Protein 2O08 (pdb70)

Solvent-accessible surface area: 17504 Å² total

CATH classification: 1.10.3210.10

Structure (mmCIF, N/CA/C/O backbone):
data_2O08
#
_entry.id   2O08
#
_cell.length_a   86.830
_cell.length_b   166.510
_cell.length_c   73.410
_cell.angle_alpha   90.000
_cell.angle_beta   90.000
_cell.angle_gamma   90.000
#
_symmetry.space_group_name_H-M   'C 2 2 21'
#
loop_
_entity.id
_entity.type
_entity.pdbx_description
1 polymer 'BH1327 protein'
2 non-polymer 'FE (III) ION'
3 non-polymer 'PHOSPHATE ION'
4 non-polymer 'UNKNOWN LIGAND'
5 non-polymer 'TETRAETHYLENE GLYCOL'
6 non-polymer 'NITRATE ION'
7 non-polymer "2'-DEOXYGUANOSINE-5'-DIPHOSPHATE"
8 water water
#
loop_
_atom_site.group_PDB
_atom_site.id
_atom_site.type_symbol
_atom_site.label_atom_id
_atom_site.label_alt_id
_atom_site.label_comp_id
_atom_site.label_asym_id
_atom_site.label_entity_id
_atom_site.label_seq_id
_atom_site.pdbx_PDB_ins_code
_atom_site.Cartn_x
_atom_site.Cartn_y
_atom_site.Cartn_z
_atom_site.occupancy
_atom_site.B_iso_or_equiv
_atom_site.auth_seq_id
_atom_site.auth_comp_id
_atom_site.auth_asym_id
_atom_site.auth_atom_id
_atom_site.pdbx_PDB_model_num
ATOM 1 N N . GLY A 1 1 ? 56.884 -0.472 7.371 1.00 35.81 0 GLY A N 1
ATOM 2 C CA . GLY A 1 1 ? 57.858 0.262 6.533 1.00 35.06 0 GLY A CA 1
ATOM 3 C C . GLY A 1 1 ? 59.270 -0.267 6.612 1.00 34.97 0 GLY A C 1
ATOM 4 O O . GLY A 1 1 ? 59.583 -1.135 7.414 1.00 37.00 0 GLY A O 1
ATOM 13 N N . ASN A 1 3 ? 63.046 -0.643 7.510 1.00 35.48 2 ASN A N 1
ATOM 14 C CA . ASN A 1 3 ? 63.677 -0.432 8.791 1.00 35.46 2 ASN A CA 1
ATOM 15 C C . ASN A 1 3 ? 64.848 0.548 8.687 1.00 34.08 2 ASN A C 1
ATOM 16 O O . ASN A 1 3 ? 65.284 0.872 7.602 1.00 34.81 2 ASN A O 1
ATOM 21 N N . ARG A 1 4 ? 65.342 0.994 9.839 1.00 33.21 3 ARG A N 1
ATOM 22 C CA . ARG A 1 4 ? 66.372 2.023 9.919 1.00 30.56 3 ARG A CA 1
ATOM 23 C C . ARG A 1 4 ? 67.598 1.647 9.110 1.00 33.07 3 ARG A C 1
ATOM 24 O O . ARG A 1 4 ? 68.070 2.422 8.295 1.00 33.70 3 ARG A O 1
ATOM 32 N N . GLY A 1 5 ? 68.126 0.451 9.374 1.00 32.81 4 GLY A N 1
ATOM 33 C CA . GLY A 1 5 ? 69.306 -0.049 8.664 1.00 32.12 4 GLY A CA 1
ATOM 34 C C . GLY A 1 5 ? 69.201 -0.005 7.152 1.00 32.78 4 GLY A C 1
ATOM 35 O O . GLY A 1 5 ? 70.124 0.444 6.495 1.00 30.63 4 GLY A O 1
ATOM 36 N N . LYS A 1 6 ? 68.085 -0.473 6.599 1.00 31.65 5 LYS A N 1
ATOM 37 C CA . LYS A 1 6 ? 67.919 -0.473 5.141 1.00 28.81 5 LYS A CA 1
ATOM 38 C C . LYS A 1 6 ? 67.773 0.953 4.657 1.00 31.75 5 LYS A C 1
ATOM 39 O O . LYS A 1 6 ? 68.414 1.351 3.670 1.00 29.84 5 LYS A O 1
ATOM 45 N N . ALA A 1 7 ? 66.958 1.742 5.366 1.00 31.43 6 ALA A N 1
ATOM 46 C CA . ALA A 1 7 ? 66.758 3.145 4.982 1.00 32.19 6 ALA A CA 1
ATOM 47 C C . ALA A 1 7 ? 68.086 3.903 4.941 1.00 30.65 6 ALA A C 1
ATOM 48 O O . ALA A 1 7 ? 68.414 4.587 3.941 1.00 29.83 6 ALA A O 1
ATOM 50 N N . LEU A 1 8 ? 68.886 3.743 5.989 1.00 30.06 7 LEU A N 1
ATOM 51 C CA . LEU A 1 8 ? 70.198 4.376 6.006 1.00 32.10 7 LEU A CA 1
ATOM 52 C C . LEU A 1 8 ? 71.115 3.852 4.936 1.00 32.97 7 LEU A C 1
ATOM 53 O O . LEU A 1 8 ? 71.897 4.623 4.364 1.00 37.77 7 LEU A O 1
ATOM 58 N N . GLN A 1 9 ? 71.034 2.558 4.632 1.00 30.82 8 GLN A N 1
ATOM 59 C CA . GLN A 1 9 ? 71.886 2.014 3.578 1.00 32.86 8 GLN A CA 1
ATOM 60 C C . GLN A 1 9 ? 71.589 2.695 2.241 1.00 33.69 8 GLN A C 1
ATOM 61 O O . GLN A 1 9 ? 72.477 2.894 1.437 1.00 30.94 8 GLN A O 1
ATOM 67 N N . LEU A 1 10 ? 70.346 3.086 2.011 1.00 31.42 9 LEU A N 1
ATOM 68 C CA . LEU A 1 10 ? 70.007 3.750 0.748 1.00 29.71 9 LEU A CA 1
ATOM 69 C C . LEU A 1 10 ? 70.441 5.219 0.638 1.00 32.37 9 LEU A C 1
ATOM 70 O O . LEU A 1 10 ? 70.723 5.668 -0.463 1.00 34.72 9 LEU A O 1
ATOM 75 N N . VAL A 1 11 ? 70.488 5.956 1.749 1.00 29.96 10 VAL A N 1
ATOM 76 C CA . VAL A 1 11 ? 70.931 7.371 1.735 1.00 29.14 10 VAL A CA 1
ATOM 77 C C . VAL A 1 11 ? 72.446 7.601 1.934 1.00 30.21 10 VAL A C 1
ATOM 78 O O . VAL A 1 11 ? 73.046 8.509 1.302 1.00 30.03 10 VAL A O 1
ATOM 82 N N . LYS A 1 12 ? 73.078 6.743 2.724 1.00 30.03 11 LYS A N 1
ATOM 83 C CA . LYS A 1 12 ? 74.522 6.889 3.048 1.00 33.71 11 LYS A CA 1
ATOM 84 C C . LYS A 1 12 ? 75.484 7.145 1.899 1.00 32.58 11 LYS A C 1
ATOM 85 O O . LYS A 1 12 ? 76.401 7.949 2.019 1.00 36.06 11 LYS A O 1
ATOM 91 N N . PRO A 1 13 ? 75.320 6.439 0.784 1.00 37.62 12 PRO A N 1
ATOM 92 C CA . PRO A 1 13 ? 76.289 6.690 -0.311 1.00 37.08 12 PRO A CA 1
ATOM 93 C C . PRO A 1 13 ? 76.394 8.145 -0.818 1.00 36.27 12 PRO A C 1
ATOM 94 O O . PRO A 1 13 ? 77.360 8.476 -1.508 1.00 34.21 12 PRO A O 1
ATOM 98 N N . HIS A 1 14 ? 75.406 8.991 -0.510 1.00 31.22 13 HIS A N 1
ATOM 99 C CA . HIS A 1 14 ? 75.399 10.370 -0.965 1.00 35.34 13 HIS A CA 1
ATOM 100 C C . HIS A 1 14 ? 75.380 11.337 0.180 1.00 31.73 13 HIS A C 1
ATOM 101 O O . HIS A 1 14 ? 74.913 12.468 0.029 1.00 33.29 13 HIS A O 1
ATOM 108 N N . LEU A 1 15 ? 75.926 10.898 1.324 1.00 33.54 14 LEU A N 1
ATOM 109 C CA . LEU A 1 15 ? 76.003 11.720 2.518 1.00 31.20 14 LEU A CA 1
ATOM 110 C C . LEU A 1 15 ? 77.463 11.896 2.910 1.00 31.80 14 LEU A C 1
ATOM 111 O O . LEU A 1 15 ? 78.143 10.916 3.159 1.00 31.25 14 LEU A O 1
ATOM 116 N N . THR A 1 16 ? 77.930 13.137 2.985 1.00 31.19 15 THR A N 1
ATOM 117 C CA . THR A 1 16 ? 79.221 13.423 3.642 1.00 30.66 15 THR A CA 1
ATOM 118 C C . THR A 1 16 ? 79.010 13.169 5.141 1.00 33.03 15 THR A C 1
ATOM 119 O O . THR A 1 16 ? 77.852 12.997 5.620 1.00 32.88 15 THR A O 1
ATOM 123 N N . GLU A 1 17 ? 80.091 13.216 5.910 1.00 34.87 16 GLU A N 1
ATOM 124 C CA . GLU A 1 17 ? 79.962 13.035 7.361 1.00 35.79 16 GLU A CA 1
ATOM 125 C C . GLU A 1 17 ? 79.023 14.058 7.999 1.00 33.81 16 GLU A C 1
ATOM 126 O O . GLU A 1 17 ? 78.178 13.697 8.831 1.00 29.87 16 GLU A O 1
ATOM 132 N N . HIS A 1 18 ? 79.107 15.320 7.592 1.00 32.26 17 HIS A N 1
ATOM 133 C CA . HIS A 1 18 ? 78.202 16.318 8.154 1.00 29.25 17 HIS A CA 1
ATOM 134 C C . HIS A 1 18 ? 76.779 16.009 7.771 1.00 30.85 17 HIS A C 1
ATOM 135 O O . HIS A 1 18 ? 75.883 16.127 8.604 1.00 27.83 17 HIS A O 1
ATOM 142 N N . ARG A 1 19 ? 76.541 15.631 6.525 1.00 30.39 18 ARG A N 1
ATOM 143 C CA . ARG A 1 19 ? 75.166 15.311 6.127 1.00 30.09 18 ARG A CA 1
ATOM 144 C C . ARG A 1 19 ? 74.665 14.027 6.812 1.00 30.08 18 ARG A C 1
ATOM 145 O O . ARG A 1 19 ? 73.484 13.918 7.143 1.00 29.69 18 ARG A O 1
ATOM 153 N N . TYR A 1 20 ? 75.568 13.089 7.070 1.00 30.42 19 TYR A N 1
ATOM 154 C CA . TYR A 1 20 ? 75.179 11.879 7.772 1.00 31.33 19 TYR A CA 1
ATOM 155 C C . TYR A 1 20 ? 74.742 12.250 9.182 1.00 30.94 19 TYR A C 1
ATOM 156 O O . TYR A 1 20 ? 73.668 11.822 9.663 1.00 31.11 19 TYR A O 1
ATOM 165 N N . GLN A 1 21 ? 75.557 13.065 9.855 1.00 28.87 20 GLN A N 1
ATOM 166 C CA . GLN A 1 21 ? 75.170 13.542 11.198 1.00 28.75 20 GLN A CA 1
ATOM 167 C C . GLN A 1 21 ? 73.864 14.309 11.205 1.00 29.38 20 GLN A C 1
ATOM 168 O O . GLN A 1 21 ? 73.081 14.194 12.158 1.00 32.25 20 GLN A O 1
ATOM 174 N N . HIS A 1 22 ? 73.621 15.117 10.183 1.00 28.00 21 HIS A N 1
ATOM 175 C CA . HIS A 1 22 ? 72.324 15.783 10.042 1.00 27.09 21 HIS A CA 1
ATOM 176 C C . HIS A 1 22 ? 71.168 14.766 10.013 1.00 29.18 21 HIS A C 1
ATOM 177 O O . HIS A 1 22 ? 70.148 14.950 10.689 1.00 28.64 21 HIS A O 1
ATOM 184 N N . THR A 1 23 ? 71.337 13.692 9.235 1.00 27.66 22 THR A N 1
ATOM 185 C CA . THR A 1 23 ? 70.288 12.686 9.037 1.00 29.22 22 THR A CA 1
ATOM 186 C C . THR A 1 23 ? 69.926 11.999 10.334 1.00 28.08 22 THR A C 1
ATOM 187 O O . THR A 1 23 ? 68.740 11.897 10.698 1.00 28.86 22 THR A O 1
ATOM 191 N N . ILE A 1 24 ? 70.954 11.564 11.029 1.00 29.10 23 ILE A N 1
ATOM 192 C CA . ILE A 1 24 ? 70.796 10.905 12.330 1.00 33.10 23 ILE A CA 1
ATOM 193 C C . ILE A 1 24 ? 70.159 11.862 13.326 1.00 33.13 23 ILE A C 1
ATOM 194 O O . ILE A 1 24 ? 69.240 11.454 14.096 1.00 33.21 23 ILE A O 1
ATOM 199 N N . GLY A 1 25 ? 70.611 13.126 13.306 1.00 3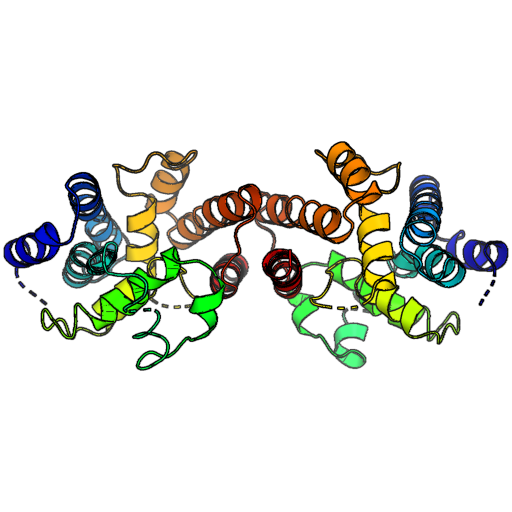0.70 24 GLY A N 1
ATOM 200 C CA . GLY A 1 25 ? 70.051 14.130 14.207 1.00 29.82 24 GLY A CA 1
ATOM 201 C C . GLY A 1 25 ? 68.580 14.338 13.949 1.00 30.57 24 GLY A C 1
ATOM 202 O O . GLY A 1 25 ? 67.749 14.344 14.897 1.00 31.19 24 GLY A O 1
ATOM 203 N N . VAL A 1 26 ? 68.230 14.497 12.680 1.00 27.54 25 VAL A N 1
ATOM 204 C CA . VAL A 1 26 ? 66.780 14.676 12.322 1.00 28.34 25 VAL A CA 1
ATOM 205 C C . VAL A 1 26 ? 65.947 13.440 12.729 1.00 28.97 25 VAL A C 1
ATOM 206 O O . VAL A 1 26 ? 64.834 13.551 13.313 1.00 28.32 25 VAL A O 1
ATOM 218 N N . GLU A 1 28 ? 66.643 11.099 15.034 1.00 30.48 27 GLU A N 1
ATOM 219 C CA . GLU A 1 28 ? 66.444 10.949 16.501 1.00 32.67 27 GLU A CA 1
ATOM 220 C C . GLU A 1 28 ? 65.508 11.987 17.121 1.00 32.19 27 GLU A C 1
ATOM 221 O O . GLU A 1 28 ? 64.693 11.666 18.002 1.00 29.18 27 GLU A O 1
ATOM 227 N N . THR A 1 29 ? 65.633 13.225 16.668 1.00 28.49 28 THR A N 1
ATOM 228 C CA . THR A 1 29 ? 64.757 14.308 17.096 1.00 29.47 28 THR A CA 1
ATOM 229 C C . THR A 1 29 ? 63.321 14.014 16.683 1.00 28.69 28 THR A C 1
ATOM 230 O O . THR A 1 29 ? 62.382 14.201 17.434 1.00 33.10 28 THR A O 1
ATOM 234 N N . ALA A 1 30 ? 63.144 13.520 15.476 1.00 28.50 29 ALA A N 1
ATOM 235 C CA . ALA A 1 30 ? 61.797 13.188 15.002 1.00 28.58 29 ALA A CA 1
ATOM 236 C C . ALA A 1 30 ? 61.182 12.087 15.860 1.00 29.15 29 ALA A C 1
ATOM 237 O O . ALA A 1 30 ? 60.008 12.163 16.215 1.00 30.61 29 ALA A O 1
ATOM 239 N N . ILE A 1 31 ? 61.968 11.063 16.196 1.00 30.42 30 ILE A N 1
ATOM 240 C CA . ILE A 1 31 ? 61.459 9.959 17.026 1.00 29.73 30 ILE A CA 1
ATOM 241 C C . ILE A 1 31 ? 61.014 10.491 18.384 1.00 30.89 30 ILE A C 1
ATOM 242 O O . ILE A 1 31 ? 59.939 10.156 18.871 1.00 34.48 30 ILE A O 1
ATOM 247 N N . ASP A 1 32 ? 61.837 11.338 18.973 1.00 34.39 31 ASP A N 1
ATOM 248 C CA . ASP A 1 32 ? 61.559 11.922 20.294 1.00 34.51 31 ASP A CA 1
ATOM 249 C C . ASP A 1 32 ? 60.311 12.802 20.293 1.00 35.15 31 ASP A C 1
ATOM 250 O O . ASP A 1 32 ? 59.499 12.734 21.227 1.00 36.80 31 ASP A O 1
ATOM 255 N N . LEU A 1 33 ? 60.160 13.621 19.250 1.00 30.42 32 LEU A N 1
ATOM 256 C CA . LEU A 1 33 ? 58.971 14.415 19.058 1.00 30.63 32 LEU A CA 1
ATOM 257 C C . LEU A 1 33 ? 57.760 13.533 18.800 1.00 33.66 32 LEU A C 1
ATOM 258 O O . LEU A 1 33 ? 56.668 13.850 19.277 1.00 36.00 32 LEU A O 1
ATOM 263 N N . ALA A 1 34 ? 57.922 12.438 18.054 1.00 32.20 33 ALA A N 1
ATOM 264 C CA . ALA A 1 34 ? 56.799 11.491 17.842 1.00 33.52 33 ALA A CA 1
ATOM 265 C C . ALA A 1 34 ? 56.354 10.892 19.168 1.00 33.23 33 ALA A C 1
ATOM 266 O O . ALA A 1 34 ? 55.166 10.798 19.417 1.00 37.20 33 ALA A O 1
ATOM 268 N N . LYS A 1 35 ? 57.330 10.474 19.983 1.00 33.78 34 LYS A N 1
ATOM 269 C CA A LYS A 1 35 ? 57.078 9.880 21.286 0.50 34.54 34 LYS A CA 1
ATOM 270 C CA B LYS A 1 35 ? 57.016 9.863 21.248 0.50 34.37 34 LYS A CA 1
ATOM 271 C C . LYS A 1 35 ? 56.328 10.920 22.102 1.00 36.19 34 LYS A C 1
ATOM 272 O O . LYS A 1 35 ? 55.293 10.643 22.696 1.00 39.36 34 LYS A O 1
ATOM 283 N N . LEU A 1 36 ? 56.873 12.123 22.110 1.00 37.24 35 LEU A N 1
ATOM 284 C CA . LEU A 1 36 ? 56.322 13.199 22.907 1.00 40.61 35 LEU A CA 1
ATOM 285 C C . LEU A 1 36 ? 54.896 13.574 22.540 1.00 41.34 35 LEU A C 1
ATOM 286 O O . LEU A 1 36 ? 54.062 13.742 23.440 1.00 43.84 35 LEU A O 1
ATOM 291 N N . TYR A 1 37 ? 54.607 13.651 21.242 1.00 41.36 36 TYR A N 1
ATOM 292 C CA . TYR A 1 37 ? 53.304 14.140 20.758 1.00 40.16 36 TYR A CA 1
ATOM 293 C C . TYR A 1 37 ? 52.335 13.077 20.249 1.00 41.82 36 TYR A C 1
ATOM 294 O O . TYR A 1 37 ? 51.300 13.411 19.677 1.00 44.39 36 TYR A O 1
ATOM 303 N N . GLY A 1 38 ? 52.656 11.811 20.470 1.00 41.71 37 GLY A N 1
ATOM 304 C CA . GLY A 1 38 ? 51.793 10.715 20.061 1.00 43.15 37 GLY A CA 1
ATOM 305 C C . GLY A 1 38 ? 51.662 10.463 18.571 1.00 43.30 37 GLY A C 1
ATOM 306 O O . GLY A 1 38 ? 50.615 10.019 18.110 1.00 45.03 37 GLY A O 1
ATOM 307 N N . ALA A 1 39 ? 52.721 10.731 17.816 1.00 41.15 38 ALA A N 1
ATOM 308 C CA . ALA A 1 39 ? 52.747 10.406 16.401 1.00 39.21 38 ALA A CA 1
ATOM 309 C C . ALA A 1 39 ? 53.386 9.031 16.249 1.00 37.78 38 ALA A C 1
ATOM 310 O O . ALA A 1 39 ? 53.974 8.480 17.204 1.00 37.66 38 ALA A O 1
ATOM 312 N N . ASP A 1 40 ? 53.278 8.498 15.040 1.00 37.30 39 ASP A N 1
ATOM 313 C CA . ASP A 1 40 ? 53.871 7.220 14.670 1.00 37.15 39 ASP A CA 1
ATOM 314 C C . ASP A 1 40 ? 55.391 7.369 14.563 1.00 36.70 39 ASP A C 1
ATOM 315 O O . ASP A 1 40 ? 55.903 8.031 13.671 1.00 35.42 39 ASP A O 1
ATOM 320 N N . GLN A 1 41 ? 56.109 6.744 15.485 1.00 35.31 40 GLN A N 1
ATOM 321 C CA . GLN A 1 41 ? 57.553 6.903 15.550 1.00 35.43 40 GLN A CA 1
ATOM 322 C C . GLN A 1 41 ? 58.298 6.214 14.418 1.00 36.62 40 GLN A C 1
ATOM 323 O O . GLN A 1 41 ? 59.410 6.619 14.121 1.00 32.26 40 GLN A O 1
ATOM 329 N N . GLN A 1 42 ? 57.701 5.168 13.820 1.00 35.79 41 GLN A N 1
ATOM 330 C CA . GLN A 1 42 ? 58.323 4.464 12.694 1.00 37.42 41 GLN A CA 1
ATOM 331 C C . GLN A 1 42 ? 58.196 5.315 11.448 1.00 34.52 41 GLN A C 1
ATOM 332 O O . GLN A 1 42 ? 59.122 5.411 10.684 1.00 31.98 41 GLN A O 1
ATOM 338 N N . LYS A 1 43 ? 57.028 5.905 11.227 1.00 31.82 42 LYS A N 1
ATOM 339 C CA . LYS A 1 43 ? 56.864 6.828 10.085 1.00 32.53 42 LYS A CA 1
ATOM 340 C C . LYS A 1 43 ? 57.727 8.069 10.287 1.00 30.47 42 LYS A C 1
ATOM 341 O O . LYS A 1 43 ? 58.324 8.548 9.325 1.00 34.91 42 LYS A O 1
ATOM 347 N N . ALA A 1 44 ? 57.794 8.591 11.522 1.00 31.80 43 ALA A N 1
ATOM 348 C CA . ALA A 1 44 ? 58.703 9.709 11.853 1.00 30.11 43 ALA A CA 1
ATOM 349 C C . ALA A 1 44 ? 60.146 9.346 11.463 1.00 27.78 43 ALA A C 1
ATOM 350 O O . ALA A 1 44 ? 60.844 10.084 10.751 1.00 30.09 43 ALA A O 1
ATOM 352 N N . GLU A 1 45 ? 60.593 8.180 11.908 1.00 31.56 44 GLU A N 1
ATOM 353 C CA . GLU A 1 45 ? 61.969 7.704 11.607 1.00 30.07 44 GLU A CA 1
ATOM 354 C C . GLU A 1 45 ? 62.275 7.622 10.124 1.00 30.00 44 GLU A C 1
ATOM 355 O O . GLU A 1 45 ? 63.334 8.083 9.648 1.00 30.04 44 GLU A O 1
ATOM 361 N N . LEU A 1 46 ? 61.347 7.000 9.400 1.00 28.72 45 LEU A N 1
ATOM 362 C CA . LEU A 1 46 ? 61.503 6.781 7.959 1.00 29.46 45 LEU A CA 1
ATOM 363 C C . LEU A 1 46 ? 61.496 8.098 7.167 1.00 29.50 45 LEU A C 1
ATOM 364 O O . LEU A 1 46 ? 62.371 8.329 6.312 1.00 27.88 45 LEU A O 1
ATOM 369 N N . ALA A 1 47 ? 60.524 8.957 7.461 1.00 28.11 46 ALA A N 1
ATOM 370 C CA . ALA A 1 47 ? 60.438 10.292 6.834 1.00 27.19 46 ALA A CA 1
ATOM 371 C C . ALA A 1 47 ? 61.679 11.121 7.103 1.00 28.69 46 ALA A C 1
ATOM 372 O O . ALA A 1 47 ? 62.208 11.772 6.208 1.00 29.07 46 ALA A O 1
ATOM 374 N N . ALA A 1 48 ? 62.166 11.055 8.337 1.00 29.92 47 ALA A N 1
ATOM 375 C CA . ALA A 1 48 ? 63.430 11.729 8.724 1.00 29.80 47 ALA A CA 1
ATOM 376 C C . ALA A 1 48 ? 64.643 11.238 7.958 1.00 29.56 47 ALA A C 1
ATOM 377 O O . ALA A 1 48 ? 65.394 12.048 7.415 1.00 29.27 47 ALA A O 1
ATOM 379 N N . ILE A 1 49 ? 64.807 9.929 7.841 1.00 27.51 48 ILE A N 1
ATOM 380 C CA . ILE A 1 49 ? 65.956 9.377 7.114 1.00 28.95 48 ILE A CA 1
ATOM 381 C C . ILE A 1 49 ? 65.942 9.852 5.663 1.00 29.98 48 ILE A C 1
ATOM 382 O O . ILE A 1 49 ? 66.987 10.187 5.093 1.00 29.62 48 ILE A O 1
ATOM 387 N N . PHE A 1 50 ? 64.758 9.885 5.057 1.00 30.57 49 PHE A N 1
ATOM 388 C CA . PHE A 1 50 ? 64.644 10.278 3.651 1.00 28.82 49 PHE A CA 1
ATOM 389 C C . PHE A 1 50 ? 64.305 11.714 3.354 1.00 29.76 49 PHE A C 1
ATOM 390 O O . PHE A 1 50 ? 64.215 12.041 2.163 1.00 27.72 49 PHE A O 1
ATOM 398 N N . HIS A 1 51 ? 64.120 12.571 4.368 1.00 27.96 50 HIS A N 1
ATOM 399 C CA . HIS A 1 51 ? 63.612 13.926 4.090 1.00 28.29 50 HIS A CA 1
ATOM 400 C C . HIS A 1 51 ? 64.446 14.726 3.050 1.00 27.35 50 HIS A C 1
ATOM 401 O O . HIS A 1 51 ? 63.887 15.469 2.233 1.00 27.56 50 HIS A O 1
ATOM 408 N N . ASP A 1 52 ? 65.753 14.531 3.074 1.00 25.63 51 ASP A N 1
ATOM 409 C CA . ASP A 1 52 ? 66.685 15.235 2.176 1.00 28.79 51 ASP A CA 1
ATOM 410 C C . ASP A 1 52 ? 67.248 14.379 1.068 1.00 27.00 51 ASP A C 1
ATOM 411 O O . ASP A 1 52 ? 68.287 14.721 0.480 1.00 26.97 51 ASP A O 1
ATOM 416 N N . TYR A 1 53 ? 66.520 13.318 0.732 1.00 25.13 52 TYR A N 1
ATOM 417 C CA . TYR A 1 53 ? 66.911 12.426 -0.348 1.00 27.80 52 TYR A CA 1
ATOM 418 C C . TYR A 1 53 ? 67.352 13.129 -1.644 1.00 29.15 52 TYR A C 1
ATOM 419 O O . TYR A 1 53 ? 68.303 12.683 -2.289 1.00 26.96 52 TYR A O 1
ATOM 428 N N . ALA A 1 54 ? 66.626 14.171 -2.050 1.00 29.55 53 ALA A N 1
ATOM 429 C CA . ALA A 1 54 ? 66.912 14.866 -3.317 1.00 28.16 53 ALA A CA 1
ATOM 430 C C . ALA A 1 54 ? 67.795 16.130 -3.170 1.00 29.46 53 ALA A C 1
ATOM 431 O O . ALA A 1 54 ? 68.003 16.855 -4.125 1.00 31.55 53 ALA A O 1
ATOM 433 N N . LYS A 1 55 ? 68.347 16.383 -1.984 1.00 28.73 54 LYS A N 1
ATOM 434 C CA . LYS A 1 55 ? 69.107 17.616 -1.739 1.00 28.43 54 LYS A CA 1
ATOM 435 C C . LYS A 1 55 ? 70.183 17.841 -2.809 1.00 28.42 54 LYS A C 1
ATOM 436 O O . LYS A 1 55 ? 70.345 18.937 -3.303 1.00 30.17 54 LYS A O 1
ATOM 442 N N . PHE A 1 56 ? 70.889 16.801 -3.174 1.00 30.47 55 PHE A N 1
ATOM 443 C CA . PHE A 1 56 ? 72.044 16.947 -4.062 1.00 30.27 55 PHE A CA 1
ATOM 444 C C . PHE A 1 56 ? 71.776 16.422 -5.421 1.00 33.45 55 PHE A C 1
ATOM 445 O O . PHE A 1 56 ? 72.705 16.110 -6.137 1.00 33.67 55 PHE A O 1
ATOM 453 N N . ARG A 1 57 ? 70.504 16.308 -5.775 1.00 34.16 56 ARG A N 1
ATOM 454 C CA . ARG A 1 57 ? 70.141 15.912 -7.124 1.00 33.21 56 ARG A CA 1
ATOM 455 C C . ARG A 1 57 ? 70.296 17.073 -8.065 1.00 33.50 56 ARG A C 1
ATOM 456 O O . ARG A 1 57 ? 70.348 18.193 -7.652 1.00 34.08 56 ARG A O 1
ATOM 464 N N . ASP A 1 58 ? 70.371 16.773 -9.349 1.00 35.60 57 ASP A N 1
ATOM 465 C CA . ASP A 1 58 ? 70.566 17.785 -10.374 1.00 39.60 57 ASP A CA 1
ATOM 466 C C . ASP A 1 58 ? 69.422 18.794 -10.345 1.00 38.74 57 ASP A C 1
ATOM 467 O O . ASP A 1 58 ? 68.254 18.428 -10.550 1.00 36.65 57 ASP A O 1
ATOM 472 N N . LYS A 1 59 ? 69.763 20.063 -10.131 1.00 38.51 58 LYS A N 1
ATOM 473 C CA . LYS A 1 59 ? 68.755 21.117 -10.052 1.00 39.11 58 LYS A CA 1
ATOM 474 C C . LYS A 1 59 ? 67.949 21.342 -11.346 1.00 38.60 58 LYS A C 1
ATOM 475 O O . LYS A 1 59 ? 66.766 21.635 -11.278 1.00 40.61 58 LYS A O 1
ATOM 481 N N . ASN A 1 60 ? 68.552 21.157 -12.508 1.00 39.79 59 ASN A N 1
ATOM 482 C CA . ASN A 1 60 ? 67.787 21.295 -13.768 1.00 40.41 59 ASN A CA 1
ATOM 483 C C . ASN A 1 60 ? 66.745 20.197 -13.963 1.00 39.86 59 ASN A C 1
ATOM 484 O O . ASN A 1 60 ? 65.614 20.458 -14.367 1.00 39.77 59 ASN A O 1
ATOM 489 N N . GLU A 1 61 ? 67.130 18.961 -13.681 1.00 42.28 60 GLU A N 1
ATOM 490 C CA . GLU A 1 61 ? 66.176 17.835 -13.677 1.00 42.67 60 GLU A CA 1
ATOM 491 C C . GLU A 1 61 ? 65.031 18.105 -12.709 1.00 37.92 60 GLU A C 1
ATOM 492 O O . GLU A 1 61 ? 63.882 17.803 -13.007 1.00 37.66 60 GLU A O 1
ATOM 506 N N . ARG A 1 63 ? 63.888 21.120 -11.606 1.00 34.54 62 ARG A N 1
ATOM 507 C CA . ARG A 1 63 ? 63.046 22.169 -12.191 1.00 36.05 62 ARG A CA 1
ATOM 508 C C . ARG A 1 63 ? 62.136 21.623 -13.267 1.00 36.70 62 ARG A C 1
ATOM 509 O O . ARG A 1 63 ? 60.971 22.011 -13.352 1.00 38.09 62 ARG A O 1
ATOM 517 N N . THR A 1 64 ? 62.675 20.715 -14.083 1.00 37.64 63 THR A N 1
ATOM 518 C CA . THR A 1 64 ? 61.905 20.056 -15.139 1.00 37.71 63 THR A CA 1
ATOM 519 C C . THR A 1 64 ? 60.822 19.166 -14.564 1.00 39.09 63 THR A C 1
ATOM 520 O O . THR A 1 64 ? 59.706 19.168 -15.071 1.00 41.05 63 THR A O 1
ATOM 524 N N . LEU A 1 65 ? 61.134 18.432 -13.493 1.00 34.23 64 LEU A N 1
ATOM 525 C CA . LEU A 1 65 ? 60.157 17.589 -12.813 1.00 35.21 64 LEU A CA 1
ATOM 526 C C . LEU A 1 65 ? 59.011 18.437 -12.264 1.00 37.59 64 LEU A C 1
ATOM 527 O O . LEU A 1 65 ? 57.836 18.063 -12.362 1.00 37.64 64 LEU A O 1
ATOM 532 N N . ILE A 1 66 ? 59.350 19.558 -11.644 1.00 39.40 65 ILE A N 1
ATOM 533 C CA . ILE A 1 66 ? 58.324 20.482 -11.138 1.00 42.63 65 ILE A CA 1
ATOM 534 C C . ILE A 1 66 ? 57.422 20.902 -12.306 1.00 45.53 65 ILE A C 1
ATOM 535 O O . ILE A 1 66 ? 56.207 20.744 -12.229 1.00 47.73 65 ILE A O 1
ATOM 540 N N . ARG A 1 67 ? 58.030 21.357 -13.397 1.00 49.51 66 ARG A N 1
ATOM 541 C CA . ARG A 1 67 ? 57.290 21.727 -14.615 1.00 52.80 66 ARG A CA 1
ATOM 542 C C . ARG A 1 67 ? 56.444 20.613 -15.240 1.00 54.34 66 ARG A C 1
ATOM 543 O O . ARG A 1 67 ? 55.242 20.793 -15.474 1.00 55.57 66 ARG A O 1
ATOM 551 N N . GLU A 1 68 ? 57.066 19.475 -15.514 1.00 55.39 67 GLU A N 1
ATOM 552 C CA . GLU A 1 68 ? 56.398 18.393 -16.239 1.00 57.19 67 GLU A CA 1
ATOM 553 C C . GLU A 1 68 ? 55.449 17.569 -15.387 1.00 57.04 67 GLU A C 1
ATOM 554 O O . GLU A 1 68 ? 54.303 17.375 -15.766 1.00 57.59 67 GLU A O 1
ATOM 560 N N . LYS A 1 69 ? 55.920 17.088 -14.240 1.00 56.86 68 LYS A N 1
ATOM 561 C CA . LYS A 1 69 ? 55.153 16.119 -13.453 1.00 56.02 68 LYS A CA 1
ATOM 562 C C . LYS A 1 69 ? 54.404 16.642 -12.241 1.00 54.99 68 LYS A C 1
ATOM 563 O O . LYS A 1 69 ? 53.444 16.006 -11.852 1.00 55.81 68 LYS A O 1
ATOM 566 N N . LEU A 1 70 ? 54.806 17.764 -11.640 1.00 56.44 69 LEU A N 1
ATOM 567 C CA . LEU A 1 70 ? 54.217 18.179 -10.341 1.00 57.43 69 LEU A CA 1
ATOM 568 C C . LEU A 1 70 ? 53.196 19.333 -10.425 1.00 59.40 69 LEU A C 1
ATOM 569 O O . LEU A 1 70 ? 53.090 20.023 -11.447 1.00 58.41 69 LEU A O 1
ATOM 574 N N . SER A 1 71 ? 52.445 19.500 -9.329 1.00 63.29 70 SER A N 1
ATOM 575 C CA . SER A 1 71 ? 51.359 20.507 -9.201 1.00 66.05 70 SER A CA 1
ATOM 576 C C . SER A 1 71 ? 51.835 21.980 -9.065 1.00 68.78 70 SER A C 1
ATOM 577 O O . SER A 1 71 ? 51.577 22.797 -9.959 1.00 69.77 70 SER A O 1
ATOM 579 N N . GLN A 1 72 ? 52.529 22.297 -7.962 1.00 70.37 71 GLN A N 1
ATOM 580 C CA . GLN A 1 72 ? 52.962 23.685 -7.644 1.00 69.62 71 GLN A CA 1
ATOM 581 C C . GLN A 1 72 ? 54.140 24.247 -8.503 1.00 70.13 71 GLN A C 1
ATOM 582 O O . GLN A 1 72 ? 55.311 24.043 -8.183 1.00 72.62 71 GLN A O 1
ATOM 584 N N . GLN A 1 73 ? 53.819 24.989 -9.561 1.00 68.08 72 GLN A N 1
ATOM 585 C CA . GLN A 1 73 ? 54.840 25.580 -10.456 1.00 67.06 72 GLN A CA 1
ATOM 586 C C . GLN A 1 73 ? 55.456 26.861 -9.885 1.00 62.88 72 GLN A C 1
ATOM 587 O O . GLN A 1 73 ? 56.588 27.231 -10.232 1.00 60.26 72 GLN A O 1
ATOM 593 N N . ASP A 1 74 ? 54.695 27.547 -9.031 1.00 60.25 73 ASP A N 1
ATOM 594 C CA . ASP A 1 74 ? 55.121 28.839 -8.486 1.00 58.15 73 ASP A CA 1
ATOM 595 C C . ASP A 1 74 ? 56.381 28.715 -7.628 1.00 53.44 73 ASP A C 1
ATOM 596 O O . ASP A 1 74 ? 57.106 29.680 -7.474 1.00 52.66 73 ASP A O 1
ATOM 601 N N . ILE A 1 75 ? 56.652 27.509 -7.126 1.00 49.34 74 ILE A N 1
ATOM 602 C CA . ILE A 1 75 ? 57.819 27.245 -6.297 1.00 47.03 74 ILE A CA 1
ATOM 603 C C . ILE A 1 75 ? 59.100 27.642 -7.017 1.00 42.50 74 ILE A C 1
ATOM 604 O O . ILE A 1 75 ? 60.047 28.052 -6.381 1.00 40.74 74 ILE A O 1
ATOM 609 N N . LEU A 1 76 ? 59.121 27.530 -8.346 1.00 39.48 75 LEU A N 1
ATOM 610 C CA . LEU A 1 76 ? 60.302 27.866 -9.154 1.00 41.50 75 LEU A CA 1
ATOM 611 C C . LEU A 1 76 ? 60.721 29.331 -9.133 1.00 43.36 75 LEU A C 1
ATOM 612 O O . LEU A 1 76 ? 61.792 29.664 -9.625 1.00 45.97 75 LEU A O 1
ATOM 617 N N . PHE A 1 77 ? 59.880 30.207 -8.598 1.00 45.04 76 PHE A N 1
ATOM 618 C CA . PHE A 1 77 ? 60.191 31.639 -8.467 1.00 46.92 76 PHE A CA 1
ATOM 619 C C . PHE A 1 77 ? 60.850 32.026 -7.144 1.00 45.35 76 PHE A C 1
ATOM 620 O O . PHE A 1 77 ? 61.373 33.130 -7.032 1.00 43.68 76 PHE A O 1
ATOM 628 N N . TYR A 1 78 ? 60.889 31.110 -6.175 1.00 43.09 77 TYR A N 1
ATOM 629 C CA . TYR A 1 78 ? 61.305 31.443 -4.809 1.00 43.31 77 TYR A CA 1
ATOM 630 C C . TYR A 1 78 ? 62.570 30.764 -4.249 1.00 44.25 77 TYR A C 1
ATOM 631 O O . TYR A 1 78 ? 62.717 30.646 -3.035 1.00 47.66 77 TYR A O 1
ATOM 640 N N . GLY A 1 79 ? 63.480 30.329 -5.104 1.00 42.25 78 GLY A N 1
ATOM 641 C CA . GLY A 1 79 ? 64.792 29.850 -4.637 1.00 43.13 78 GLY A CA 1
ATOM 642 C C . GLY A 1 79 ? 65.029 28.359 -4.769 1.00 39.11 78 GLY A C 1
ATOM 643 O O . GLY A 1 79 ? 64.154 27.559 -4.482 1.00 38.80 78 GLY A O 1
ATOM 644 N N . ASP A 1 80 ? 66.239 28.004 -5.182 1.00 37.27 79 ASP A N 1
ATOM 645 C CA . ASP A 1 80 ? 66.616 26.615 -5.421 1.00 38.56 79 ASP A CA 1
ATOM 646 C C . ASP A 1 80 ? 66.453 25.674 -4.228 1.00 36.89 79 ASP A C 1
ATOM 647 O O . ASP A 1 80 ? 66.311 24.456 -4.423 1.00 35.89 79 ASP A O 1
ATOM 652 N N . GLU A 1 81 ? 66.424 26.234 -3.017 1.00 34.03 80 GLU A N 1
ATOM 653 C CA . GLU A 1 81 ? 66.277 25.441 -1.796 1.00 33.72 80 GLU A CA 1
ATOM 654 C C . GLU A 1 81 ? 64.909 24.774 -1.678 1.00 32.80 80 GLU A C 1
ATOM 655 O O . GLU A 1 81 ? 64.775 23.799 -0.950 1.00 34.85 80 GLU A O 1
ATOM 657 N N . LEU A 1 82 ? 63.907 25.271 -2.412 1.00 32.22 81 LEU A N 1
ATOM 658 C CA . LEU A 1 82 ? 62.539 24.739 -2.332 1.00 30.30 81 LEU A CA 1
ATOM 659 C C . LEU A 1 82 ? 62.291 23.542 -3.244 1.00 31.20 81 LEU A C 1
ATOM 660 O O . LEU A 1 82 ? 61.209 22.950 -3.200 1.00 30.20 81 LEU A O 1
ATOM 665 N N . LEU A 1 83 ? 63.293 23.179 -4.048 1.00 32.18 82 LEU A N 1
ATOM 666 C CA . LEU A 1 83 ? 63.169 22.092 -5.001 1.00 31.41 82 LEU A CA 1
ATOM 667 C 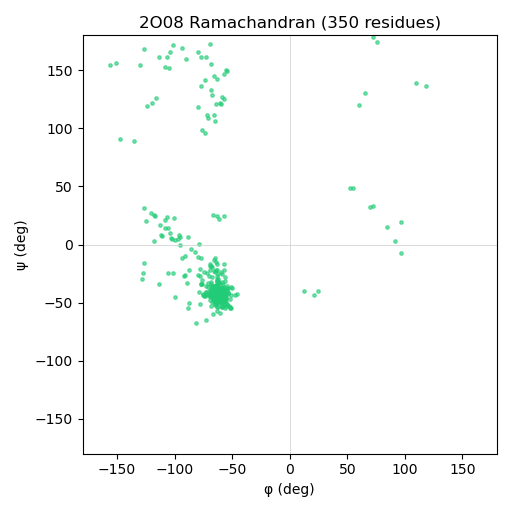C . LEU A 1 83 ? 63.202 20.706 -4.358 1.00 30.50 82 LEU A C 1
ATOM 668 O O . LEU A 1 83 ? 62.426 19.852 -4.714 1.00 29.26 82 LEU A O 1
ATOM 673 N N . HIS A 1 84 ? 64.118 20.493 -3.427 1.00 29.45 83 HIS A N 1
ATOM 674 C CA . HIS A 1 84 ? 64.423 19.142 -2.997 1.00 30.11 83 HIS A CA 1
ATOM 675 C C . HIS A 1 84 ? 63.342 18.454 -2.186 1.00 29.15 83 HIS A C 1
ATOM 676 O O . HIS A 1 84 ? 63.263 17.234 -2.227 1.00 29.32 83 HIS A O 1
ATOM 683 N N . ALA A 1 85 ? 62.510 19.211 -1.467 1.00 28.00 84 ALA A N 1
ATOM 684 C CA . ALA A 1 85 ? 61.423 18.590 -0.685 1.00 28.20 84 ALA A CA 1
ATOM 685 C C . ALA A 1 85 ? 60.349 17.923 -1.571 1.00 30.94 84 ALA A C 1
ATOM 686 O O . ALA A 1 85 ? 60.094 16.726 -1.418 1.00 29.71 84 ALA A O 1
ATOM 688 N N . PRO A 1 86 ? 59.682 18.696 -2.461 1.00 29.48 85 PRO A N 1
ATOM 689 C CA . PRO A 1 86 ? 58.680 18.087 -3.323 1.00 30.53 85 PRO A CA 1
ATOM 690 C C . PRO A 1 86 ? 59.252 17.062 -4.308 1.00 31.19 85 PRO A C 1
ATOM 691 O O . PRO A 1 86 ? 58.601 16.070 -4.589 1.00 32.18 85 PRO A O 1
ATOM 695 N N . CYS A 1 87 ? 60.453 17.303 -4.817 1.00 29.41 86 CYS A N 1
ATOM 696 C CA . CYS A 1 87 ? 61.083 16.384 -5.760 1.00 31.45 86 CYS A CA 1
ATOM 697 C C . CYS A 1 87 ? 61.540 15.135 -5.037 1.00 31.80 86 CYS A C 1
ATOM 698 O O . CYS A 1 87 ? 61.377 14.020 -5.547 1.00 31.81 86 CYS A O 1
ATOM 701 N N . GLY A 1 88 ? 62.096 15.323 -3.849 1.00 30.36 87 GLY A N 1
ATOM 702 C CA . GLY A 1 88 ? 62.446 14.209 -2.957 1.00 29.12 87 GLY A CA 1
ATOM 703 C C . GLY A 1 88 ? 61.240 13.336 -2.644 1.00 30.69 87 GLY A C 1
ATOM 704 O O . GLY A 1 88 ? 61.335 12.116 -2.683 1.00 33.17 87 GLY A O 1
ATOM 705 N N . ALA A 1 89 ? 60.092 13.941 -2.340 1.00 27.56 88 ALA A N 1
ATOM 706 C CA . ALA A 1 89 ? 58.886 13.139 -2.100 1.00 27.65 88 ALA A CA 1
ATOM 707 C C . ALA A 1 89 ? 58.570 12.321 -3.361 1.00 28.60 88 ALA A C 1
ATOM 708 O O . ALA A 1 89 ? 58.239 11.121 -3.278 1.00 29.11 88 ALA A O 1
ATOM 710 N N . TYR A 1 90 ? 58.722 12.942 -4.530 1.00 31.73 89 TYR A N 1
ATOM 711 C CA . TYR A 1 90 ? 58.468 12.266 -5.793 1.00 31.59 89 TYR A CA 1
ATOM 712 C C . TYR A 1 90 ? 59.465 11.106 -6.006 1.00 31.85 89 TYR A C 1
ATOM 713 O O . TYR A 1 90 ? 59.076 9.966 -6.292 1.00 31.67 89 TYR A O 1
ATOM 722 N N . TYR A 1 91 ? 60.745 11.398 -5.835 1.00 34.08 90 TYR A N 1
ATOM 723 C CA . TYR A 1 91 ? 61.778 10.392 -6.091 1.00 32.32 90 TYR A CA 1
ATOM 724 C C . TYR A 1 91 ? 61.738 9.215 -5.138 1.00 34.31 90 TYR A C 1
ATOM 725 O O . TYR A 1 91 ? 61.911 8.090 -5.564 1.00 35.50 90 TYR A O 1
ATOM 734 N N . VAL A 1 92 ? 61.523 9.478 -3.854 1.00 32.52 91 VAL A N 1
ATOM 735 C CA . VAL A 1 92 ? 61.374 8.424 -2.850 1.00 34.49 91 VAL A CA 1
ATOM 736 C C . VAL A 1 92 ? 60.229 7.448 -3.237 1.00 35.01 91 VAL A C 1
ATOM 737 O O . VAL A 1 92 ? 60.390 6.236 -3.126 1.00 33.36 91 VAL A O 1
ATOM 741 N N . ARG A 1 93 ? 59.095 7.963 -3.710 1.00 34.32 92 ARG A N 1
ATOM 742 C CA A ARG A 1 93 ? 57.994 7.080 -4.131 0.50 33.86 92 ARG A CA 1
ATOM 743 C CA B ARG A 1 93 ? 57.986 7.110 -4.143 0.50 34.23 92 ARG A CA 1
ATOM 744 C C . ARG A 1 93 ? 58.383 6.292 -5.372 1.00 33.64 92 ARG A C 1
ATOM 745 O O . ARG A 1 93 ? 58.229 5.089 -5.391 1.00 35.76 92 ARG A O 1
ATOM 760 N N . GLU A 1 94 ? 58.905 6.977 -6.379 1.00 33.91 93 GLU A N 1
ATOM 761 C CA . GLU A 1 94 ? 59.239 6.356 -7.655 1.00 35.52 93 GLU A CA 1
ATOM 762 C C . GLU A 1 94 ? 60.445 5.467 -7.641 1.00 33.18 93 GLU A C 1
ATOM 763 O O . GLU A 1 94 ? 60.448 4.457 -8.332 1.00 33.91 93 GLU A O 1
ATOM 769 N N . GLU A 1 95 ? 61.457 5.814 -6.862 1.00 31.28 94 GLU A N 1
ATOM 770 C CA . GLU A 1 95 ? 62.718 5.104 -6.890 1.00 30.39 94 GLU A CA 1
ATOM 771 C C . GLU A 1 95 ? 62.852 4.129 -5.773 1.00 32.57 94 GLU A C 1
ATOM 772 O O . GLU A 1 95 ? 63.330 3.013 -5.990 1.00 32.69 94 GLU A O 1
ATOM 778 N N . VAL A 1 96 ? 62.488 4.557 -4.571 1.00 30.44 95 VAL A N 1
ATOM 779 C CA . VAL A 1 96 ? 62.581 3.702 -3.391 1.00 32.26 95 VAL A CA 1
ATOM 780 C C . VAL A 1 96 ? 61.309 2.859 -3.196 1.00 32.03 95 VAL A C 1
ATOM 781 O O . VAL A 1 96 ? 61.375 1.807 -2.603 1.00 31.58 95 VAL A O 1
ATOM 785 N N . GLY A 1 97 ? 60.188 3.285 -3.767 1.00 31.32 96 GLY A N 1
ATOM 786 C CA . GLY A 1 97 ? 58.957 2.523 -3.667 1.00 33.08 96 GLY A CA 1
ATOM 787 C C . GLY A 1 97 ? 58.142 2.761 -2.411 1.00 32.56 96 GLY A C 1
ATOM 788 O O . GLY A 1 97 ? 57.216 2.011 -2.120 1.00 35.03 96 GLY A O 1
ATOM 789 N N . ILE A 1 98 ? 58.431 3.831 -1.688 1.00 35.67 97 ILE A N 1
ATOM 790 C CA . ILE A 1 98 ? 57.670 4.173 -0.491 1.00 32.37 97 ILE A CA 1
ATOM 791 C C . ILE A 1 98 ? 56.397 4.848 -0.936 1.00 32.75 97 ILE A C 1
ATOM 792 O O . ILE A 1 98 ? 56.445 5.872 -1.553 1.00 32.44 97 ILE A O 1
ATOM 797 N N . GLU A 1 99 ? 55.244 4.257 -0.627 1.00 33.97 98 GLU A N 1
ATOM 798 C CA . GLU A 1 99 ? 53.949 4.813 -1.007 1.00 38.57 98 GLU A CA 1
ATOM 799 C C . GLU A 1 99 ? 53.134 5.315 0.196 1.00 38.99 98 GLU A C 1
ATOM 800 O O . GLU A 1 99 ? 51.962 5.645 0.040 1.00 42.81 98 GLU A O 1
ATOM 806 N N . ASP A 1 100 ? 53.726 5.358 1.391 1.00 37.58 99 ASP A N 1
ATOM 807 C CA . ASP A 1 100 ? 53.026 5.835 2.569 1.00 35.68 99 ASP A CA 1
ATOM 808 C C . ASP A 1 100 ? 52.853 7.338 2.402 1.00 36.75 99 ASP A C 1
ATOM 809 O O . ASP A 1 100 ? 53.817 8.076 2.499 1.00 36.07 99 ASP A O 1
ATOM 814 N N . GLU A 1 101 ? 51.619 7.780 2.162 1.00 38.03 100 GLU A N 1
ATOM 815 C CA . GLU A 1 101 ? 51.320 9.202 1.923 1.00 39.52 100 GLU A CA 1
ATOM 816 C C . GLU A 1 101 ? 51.659 10.126 3.084 1.00 35.84 100 GLU A C 1
ATOM 817 O O . GLU A 1 101 ? 52.058 11.262 2.884 1.00 33.58 100 GLU A O 1
ATOM 823 N N . ASP A 1 102 ? 51.533 9.623 4.293 1.00 38.25 101 ASP A N 1
ATOM 824 C CA . ASP A 1 102 ? 51.902 10.402 5.466 1.00 39.73 101 ASP A CA 1
ATOM 825 C C . ASP A 1 102 ? 53.409 10.698 5.448 1.00 38.27 101 ASP A C 1
ATOM 826 O O . ASP A 1 102 ? 53.817 11.841 5.666 1.00 38.66 101 ASP A O 1
ATOM 831 N N . VAL A 1 103 ? 54.224 9.668 5.186 1.00 36.02 102 VAL A N 1
ATOM 832 C CA . VAL A 1 103 ? 55.682 9.828 5.120 1.00 33.94 102 VAL A CA 1
ATOM 833 C C . VAL A 1 103 ? 56.024 10.786 3.975 1.00 32.14 102 VAL A C 1
ATOM 834 O O . VAL A 1 103 ? 56.814 11.690 4.145 1.00 30.94 102 VAL A O 1
ATOM 838 N N . LEU A 1 104 ? 55.433 10.567 2.811 1.00 29.41 103 LEU A N 1
ATOM 839 C CA . LEU A 1 104 ? 55.762 11.357 1.633 1.00 30.24 103 LEU A CA 1
ATOM 840 C C . LEU A 1 104 ? 55.390 12.834 1.812 1.00 31.75 103 LEU A C 1
ATOM 841 O O . LEU A 1 104 ? 56.144 13.700 1.409 1.00 31.09 103 LEU A O 1
ATOM 846 N N . GLN A 1 105 ? 54.218 13.122 2.407 1.00 33.92 104 GLN A N 1
ATOM 847 C CA . GLN A 1 105 ? 53.808 14.529 2.701 1.00 33.17 104 GLN A CA 1
ATOM 848 C C . GLN A 1 105 ? 54.778 15.181 3.658 1.00 29.64 104 GLN A C 1
ATOM 849 O O . GLN A 1 105 ? 55.131 16.342 3.504 1.00 30.09 104 GLN A O 1
ATOM 855 N N . ALA A 1 106 ? 55.200 14.439 4.665 1.00 30.60 105 ALA A N 1
ATOM 856 C CA . ALA A 1 106 ? 56.179 14.981 5.635 1.00 27.44 105 ALA A CA 1
ATOM 857 C C . ALA A 1 106 ? 57.458 15.374 4.919 1.00 31.80 105 ALA A C 1
ATOM 858 O O . ALA A 1 106 ? 58.104 16.337 5.287 1.00 33.46 105 ALA A O 1
ATOM 860 N N . ILE A 1 107 ? 57.866 14.583 3.923 1.00 31.45 106 ILE A N 1
ATOM 861 C CA . ILE A 1 107 ? 59.050 14.909 3.165 1.00 29.91 106 ILE A CA 1
ATOM 862 C C . ILE A 1 107 ? 58.774 16.160 2.315 1.00 32.12 106 ILE A C 1
ATOM 863 O O . ILE A 1 107 ? 59.566 17.085 2.299 1.00 31.05 106 ILE A O 1
ATOM 868 N N . ARG A 1 108 ? 57.632 16.155 1.627 1.00 31.89 107 ARG A N 1
ATOM 869 C CA . ARG A 1 108 ? 57.227 17.201 0.693 1.00 31.56 107 ARG A CA 1
ATOM 870 C C . ARG A 1 108 ? 57.205 18.595 1.291 1.00 31.62 107 ARG A C 1
ATOM 871 O O . ARG A 1 108 ? 57.627 19.545 0.634 1.00 32.93 107 ARG A O 1
ATOM 879 N N . PHE A 1 109 ? 56.732 18.706 2.539 1.00 32.97 108 PHE A N 1
ATOM 880 C CA . PHE A 1 109 ? 56.525 20.027 3.148 1.00 29.47 108 PHE A CA 1
ATOM 881 C C . PHE A 1 109 ? 57.534 20.443 4.187 1.00 31.58 108 PHE A C 1
ATOM 882 O O . PHE A 1 109 ? 57.314 21.418 4.930 1.00 29.83 108 PHE A O 1
ATOM 890 N N . HIS A 1 110 ? 58.662 19.737 4.249 1.00 30.25 109 HIS A N 1
ATOM 891 C CA . HIS A 1 110 ? 59.581 19.952 5.372 1.00 29.55 109 HIS A CA 1
ATOM 892 C C . HIS A 1 110 ? 60.358 21.233 5.268 1.00 30.86 109 HIS A C 1
ATOM 893 O O . HIS A 1 110 ? 60.927 21.669 6.284 1.00 31.66 109 HIS A O 1
ATOM 900 N N . THR A 1 111 ? 60.513 21.742 4.044 1.00 33.29 110 THR A N 1
ATOM 901 C CA . THR A 1 111 ? 61.256 22.993 3.823 1.00 32.91 110 THR A CA 1
ATOM 902 C C . THR A 1 111 ? 60.349 24.240 3.953 1.00 32.67 110 THR A C 1
ATOM 903 O O . THR A 1 111 ? 60.717 25.183 4.618 1.00 30.02 110 THR A O 1
ATOM 907 N N . THR A 1 112 ? 59.209 24.250 3.259 1.00 29.62 111 THR A N 1
ATOM 908 C CA . THR A 1 112 ? 58.366 25.429 3.223 1.00 29.85 111 THR A CA 1
ATOM 909 C C . THR A 1 112 ? 57.279 25.449 4.303 1.00 30.16 111 THR A C 1
ATOM 910 O O . THR A 1 112 ? 56.855 26.526 4.727 1.00 30.53 111 THR A O 1
ATOM 914 N N . GLY A 1 113 ? 56.859 24.272 4.755 1.00 30.91 112 GLY A N 1
ATOM 915 C CA . GLY A 1 113 ? 55.683 24.148 5.611 1.00 30.78 112 GLY A CA 1
ATOM 916 C C . GLY A 1 113 ? 54.465 24.316 4.715 1.00 30.36 112 GLY A C 1
ATOM 917 O O . GLY A 1 113 ? 54.592 24.545 3.504 1.00 34.23 112 GLY A O 1
ATOM 918 N N . ARG A 1 114 ? 53.294 24.120 5.301 1.00 33.24 113 ARG A N 1
ATOM 919 C CA . ARG A 1 114 ? 52.038 24.514 4.712 1.00 34.73 113 ARG A CA 1
ATOM 920 C C . ARG A 1 114 ? 51.062 24.818 5.862 1.00 36.35 113 ARG A C 1
ATOM 921 O O . ARG A 1 114 ? 51.258 24.330 6.975 1.00 34.73 113 ARG A O 1
ATOM 929 N N . PRO A 1 115 ? 50.036 25.638 5.605 1.00 37.61 114 PRO A N 1
ATOM 930 C CA . PRO A 1 115 ? 48.989 25.727 6.621 1.00 38.79 114 PRO A CA 1
ATOM 931 C C . PRO A 1 115 ? 48.296 24.361 6.795 1.00 39.66 114 PRO A C 1
ATOM 932 O O . PRO A 1 115 ? 48.110 23.609 5.824 1.00 38.96 114 PRO A O 1
ATOM 936 N N . ASN A 1 116 ? 47.967 24.056 8.036 1.00 38.78 115 ASN A N 1
ATOM 937 C CA . ASN A 1 116 ? 47.241 22.855 8.397 1.00 40.31 115 ASN A CA 1
ATOM 938 C C . ASN A 1 116 ? 48.063 21.588 8.096 1.00 41.11 115 ASN A C 1
ATOM 939 O O . ASN A 1 116 ? 47.589 20.638 7.461 1.00 43.12 115 ASN A O 1
ATOM 952 N N . SER A 1 118 ? 49.659 18.070 8.980 1.00 35.52 117 SER A N 1
ATOM 953 C CA . SER A 1 118 ? 49.485 16.900 9.854 1.00 34.05 117 SER A CA 1
ATOM 954 C C . SER A 1 118 ? 50.548 16.936 10.951 1.00 35.03 117 SER A C 1
ATOM 955 O O . SER A 1 118 ? 51.578 17.614 10.814 1.00 34.46 117 SER A O 1
ATOM 958 N N . LEU A 1 119 ? 50.328 16.193 12.033 1.00 33.71 118 LEU A N 1
ATOM 959 C CA . LEU A 1 119 ? 51.335 16.107 13.110 1.00 33.51 118 LEU A CA 1
ATOM 960 C C . LEU A 1 119 ? 52.705 15.603 12.619 1.00 32.44 118 LEU A C 1
ATOM 961 O O . LEU A 1 119 ? 53.755 16.112 13.016 1.00 35.24 118 LEU A O 1
ATOM 966 N N . LEU A 1 120 ? 52.700 14.611 11.738 1.00 34.58 119 LEU A N 1
ATOM 967 C CA . LEU A 1 120 ? 53.938 14.057 11.211 1.00 33.95 119 LEU A CA 1
ATOM 968 C C . LEU A 1 120 ? 54.671 15.110 10.334 1.00 31.96 119 LEU A C 1
ATOM 969 O O . LEU A 1 120 ? 55.877 15.212 10.397 1.00 28.94 119 LEU A O 1
ATOM 974 N N . GLU A 1 121 ? 53.949 15.848 9.488 1.00 33.48 120 GLU A N 1
ATOM 975 C CA . GLU A 1 121 ? 54.579 16.969 8.750 1.00 32.68 120 GLU A CA 1
ATOM 976 C C . GLU A 1 121 ? 55.253 17.995 9.713 1.00 32.19 120 GLU A C 1
ATOM 977 O O . GLU A 1 121 ? 56.391 18.411 9.501 1.00 29.77 120 GLU A O 1
ATOM 983 N N . LYS A 1 122 ? 54.548 18.354 10.795 1.00 33.54 121 LYS A N 1
ATOM 984 C CA . LYS A 1 122 ? 55.082 19.281 11.792 1.00 33.41 121 LYS A CA 1
ATOM 985 C C . LYS A 1 122 ? 56.354 18.744 12.450 1.00 34.25 121 LYS A C 1
ATOM 986 O O . LYS A 1 122 ? 57.352 19.492 12.680 1.00 35.55 121 LYS A O 1
ATOM 992 N N . ILE A 1 123 ? 56.321 17.468 12.804 1.00 31.72 122 ILE A N 1
ATOM 993 C CA . ILE A 1 123 ? 57.471 16.828 13.468 1.00 32.96 122 ILE A CA 1
ATOM 994 C C . ILE A 1 123 ? 58.720 16.847 12.566 1.00 31.08 122 ILE A C 1
ATOM 995 O O . ILE A 1 123 ? 59.805 17.201 13.018 1.00 31.07 122 ILE A O 1
ATOM 1000 N N . ILE A 1 124 ? 58.551 16.523 11.284 1.00 31.24 123 ILE A N 1
ATOM 1001 C CA . ILE A 1 124 ? 59.690 16.516 10.345 1.00 31.09 123 ILE A CA 1
ATOM 1002 C C . ILE A 1 124 ? 60.184 17.935 10.052 1.00 27.88 123 ILE A C 1
ATOM 1003 O O . ILE A 1 124 ? 61.394 18.194 10.063 1.00 29.36 123 ILE A O 1
ATOM 1008 N N . PHE A 1 125 ? 59.255 18.855 9.812 1.00 31.59 124 PHE A N 1
ATOM 1009 C CA . PHE A 1 125 ? 59.598 20.253 9.635 1.00 31.92 124 PHE A CA 1
ATOM 1010 C C . PHE A 1 125 ? 60.450 20.745 10.796 1.00 31.14 124 PHE A C 1
ATOM 1011 O O . PHE A 1 125 ? 61.528 21.329 10.641 1.00 31.11 124 PHE A O 1
ATOM 1019 N N . LEU A 1 126 ? 59.930 20.548 11.995 1.00 30.73 125 LEU A N 1
ATOM 1020 C CA . LEU A 1 126 ? 60.621 21.040 13.182 1.00 30.78 125 LEU A CA 1
ATOM 1021 C C . LEU A 1 126 ? 61.911 20.300 13.494 1.00 30.06 125 LEU A C 1
ATOM 1022 O O . LEU A 1 126 ? 62.879 20.915 13.901 1.00 30.07 125 LEU A O 1
ATOM 1027 N N . ALA A 1 127 ? 61.900 18.979 13.325 1.00 33.12 126 ALA A N 1
ATOM 1028 C CA . ALA A 1 127 ? 63.079 18.118 13.597 1.00 30.44 126 ALA A CA 1
ATOM 1029 C C . ALA A 1 127 ? 64.274 18.565 12.756 1.00 31.89 126 ALA A C 1
ATOM 1030 O O . ALA A 1 127 ? 65.381 18.630 13.221 1.00 31.13 126 ALA A O 1
ATOM 1032 N N . ASP A 1 128 ? 64.003 18.979 11.532 1.00 32.96 127 ASP A N 1
ATOM 1033 C CA . ASP A 1 128 ? 65.021 19.484 10.614 1.00 32.95 127 ASP A CA 1
ATOM 1034 C C . ASP A 1 128 ? 65.655 20.741 11.129 1.00 33.56 127 ASP A C 1
ATOM 1035 O O . ASP A 1 128 ? 66.836 20.949 11.012 1.00 34.47 127 ASP A O 1
ATOM 1040 N N . TYR A 1 129 ? 64.827 21.566 11.748 1.00 35.94 128 TYR A N 1
ATOM 1041 C CA . TYR A 1 129 ? 65.248 22.849 12.227 1.00 37.21 128 TYR A CA 1
ATOM 1042 C C . TYR A 1 129 ? 66.007 22.788 13.539 1.00 36.50 128 TYR A C 1
ATOM 1043 O O . TYR A 1 129 ? 66.986 23.518 13.703 1.00 38.48 128 TYR A O 1
ATOM 1052 N N . ILE A 1 130 ? 65.556 21.946 14.476 1.00 32.80 129 ILE A N 1
ATOM 1053 C CA . ILE A 1 130 ? 66.159 21.900 15.809 1.00 34.46 129 ILE A CA 1
ATOM 1054 C C . ILE A 1 130 ? 67.103 20.710 16.086 1.00 35.51 129 ILE A C 1
ATOM 1055 O O . ILE A 1 130 ? 67.591 20.532 17.226 1.00 33.46 129 ILE A O 1
ATOM 1060 N N . GLU A 1 131 ? 67.399 19.884 15.073 1.00 36.04 130 GLU A N 1
ATOM 1061 C CA . GLU A 1 131 ? 68.285 18.718 15.318 1.00 34.48 130 GLU A CA 1
ATOM 1062 C C . GLU A 1 131 ? 69.597 19.227 15.918 1.00 35.99 130 GLU A C 1
ATOM 1063 O O . GLU A 1 131 ? 70.011 20.356 15.617 1.00 34.81 130 GLU A O 1
ATOM 1069 N N . PRO A 1 132 ? 70.261 18.407 16.755 1.00 35.69 131 PRO A N 1
ATOM 1070 C CA . PRO A 1 132 ? 71.321 18.943 17.617 1.00 37.90 131 PRO A CA 1
ATOM 1071 C C . PRO A 1 132 ? 72.507 19.604 16.907 1.00 38.29 131 PRO A C 1
ATOM 1072 O O . PRO A 1 132 ? 73.156 20.456 17.502 1.00 34.91 131 PRO A O 1
ATOM 1076 N N . ASN A 1 133 ? 72.776 19.261 15.655 1.00 38.44 132 ASN A N 1
ATOM 1077 C CA . ASN A 1 133 ? 73.911 19.867 14.924 1.00 40.04 132 ASN A CA 1
ATOM 1078 C C . ASN A 1 133 ? 73.622 21.256 14.366 1.00 42.03 132 ASN A C 1
ATOM 1079 O O . ASN A 1 133 ? 74.526 21.931 13.894 1.00 42.10 132 ASN A O 1
ATOM 1084 N N . ARG A 1 134 ? 72.370 21.677 14.394 1.00 42.17 133 ARG A N 1
ATOM 1085 C CA . ARG A 1 134 ? 72.002 22.992 13.870 1.00 46.78 133 ARG A CA 1
ATOM 1086 C C . ARG A 1 134 ? 72.400 24.081 14.861 1.00 51.87 133 ARG A C 1
ATOM 1087 O O . ARG A 1 134 ? 72.166 23.935 16.051 1.00 50.99 133 ARG A O 1
ATOM 1095 N N . GLN A 1 135 ? 72.981 25.168 14.361 1.00 58.36 134 GLN A N 1
ATOM 1096 C CA . GLN A 1 135 ? 73.507 26.232 15.224 1.00 63.63 134 GLN A CA 1
ATOM 1097 C C . GLN A 1 135 ? 72.954 27.594 14.899 1.00 64.32 134 GLN A C 1
ATOM 1098 O O . GLN A 1 135 ? 73.529 28.595 15.328 1.00 67.60 134 GLN A O 1
ATOM 1104 N N . PHE A 1 136 ? 71.810 27.643 14.215 1.00 63.26 135 PHE A N 1
ATOM 1105 C CA A PHE A 1 136 ? 71.198 28.926 13.892 0.50 64.24 135 PHE A CA 1
ATOM 1106 C CA B PHE A 1 136 ? 71.146 28.904 13.900 0.50 64.69 135 PHE A CA 1
ATOM 1107 C C . PHE A 1 136 ? 70.918 29.705 15.208 1.00 65.62 135 PHE A C 1
ATOM 1108 O O . PHE A 1 136 ? 70.589 29.107 16.246 1.00 65.85 135 PHE A O 1
ATOM 1123 N N . PRO A 1 137 ? 71.066 31.061 15.183 1.00 67.65 136 PRO A N 1
ATOM 1124 C CA . PRO A 1 137 ? 70.809 31.863 16.398 1.00 65.16 136 PRO A CA 1
ATOM 1125 C C . PRO A 1 137 ? 69.420 31.770 16.993 1.00 62.40 136 PRO A C 1
ATOM 1126 O O . PRO A 1 137 ? 68.457 32.017 16.302 1.00 65.88 136 PRO A O 1
ATOM 1130 N N . GLY A 1 138 ? 69.332 31.458 18.285 1.00 60.95 137 GLY A N 1
ATOM 1131 C CA . GLY A 1 138 ? 68.042 31.299 18.994 1.00 57.18 137 GLY A CA 1
ATOM 1132 C C . GLY A 1 138 ? 67.541 29.859 19.118 1.00 55.28 137 GLY A C 1
ATOM 1133 O O . GLY A 1 138 ? 66.573 29.597 19.831 1.00 56.52 137 GLY A O 1
ATOM 1134 N N . VAL A 1 139 ? 68.228 28.928 18.464 1.00 54.67 138 VAL A N 1
ATOM 1135 C CA . VAL A 1 139 ? 67.836 27.505 18.412 1.00 53.04 138 VAL A CA 1
ATOM 1136 C C . VAL A 1 139 ? 67.556 26.868 19.749 1.00 51.60 138 VAL A C 1
ATOM 1137 O O . VAL A 1 139 ? 66.634 26.071 19.868 1.00 51.06 138 VAL A O 1
ATOM 1141 N N . GLU A 1 140 ? 68.321 27.259 20.761 1.00 51.73 139 GLU A N 1
ATOM 1142 C CA . GLU A 1 140 ? 68.211 26.679 22.086 1.00 52.66 139 GLU A CA 1
ATOM 1143 C C . GLU A 1 140 ? 66.829 26.942 22.681 1.00 50.76 139 GLU A C 1
ATOM 1144 O O . GLU A 1 140 ? 66.215 26.053 23.274 1.00 51.72 139 GLU A O 1
ATOM 1150 N N . LYS A 1 141 ? 66.335 28.161 22.499 1.00 49.63 140 LYS A N 1
ATOM 1151 C CA . LYS A 1 141 ? 64.990 28.513 22.937 1.00 49.05 140 LYS A CA 1
ATOM 1152 C C . LYS A 1 141 ? 63.944 27.678 22.199 1.00 42.79 140 LYS A C 1
ATOM 1153 O O . LYS A 1 141 ? 62.968 27.195 22.797 1.00 43.87 140 LYS A O 1
ATOM 1155 N N . VAL A 1 142 ? 64.149 27.515 20.899 1.00 42.43 141 VAL A N 1
ATOM 1156 C CA . VAL A 1 142 ? 63.211 26.763 20.059 1.00 37.46 141 VAL A CA 1
ATOM 1157 C C . VAL A 1 142 ? 63.186 25.274 20.526 1.00 36.51 141 VAL A C 1
ATOM 1158 O O . VAL A 1 142 ? 62.119 24.679 20.655 1.00 39.10 141 VAL A O 1
ATOM 1162 N N . ARG A 1 143 ? 64.349 24.706 20.812 1.00 37.91 142 ARG A N 1
ATOM 1163 C CA . ARG A 1 143 ? 64.444 23.333 21.320 1.00 38.96 142 ARG A CA 1
ATOM 1164 C C . ARG A 1 143 ? 63.714 23.110 22.617 1.00 40.38 142 ARG A C 1
ATOM 1165 O O . ARG A 1 143 ? 63.057 22.082 22.793 1.00 41.42 142 ARG A O 1
ATOM 1173 N N . THR A 1 144 ? 63.828 24.080 23.526 1.00 41.27 143 THR A N 1
ATOM 1174 C CA . THR A 1 144 ? 63.119 24.030 24.798 1.00 41.18 143 THR A CA 1
ATOM 1175 C C . THR A 1 144 ? 61.610 24.145 24.558 1.00 39.72 143 THR A C 1
ATOM 1176 O O . THR A 1 144 ? 60.795 23.352 25.082 1.00 40.41 143 THR A O 1
ATOM 1180 N N . GLN A 1 145 ? 61.241 25.111 23.735 1.00 38.51 144 GLN A N 1
ATOM 1181 C CA . GLN A 1 145 ? 59.825 25.321 23.401 1.00 38.63 144 GLN A CA 1
ATOM 1182 C C . GLN A 1 145 ? 59.134 24.059 22.854 1.00 38.78 144 GLN A C 1
ATOM 1183 O O . GLN A 1 145 ? 57.968 23.750 23.191 1.00 39.64 144 GLN A O 1
ATOM 1189 N N . ALA A 1 146 ? 59.904 23.321 22.058 1.00 36.65 145 ALA A N 1
ATOM 1190 C CA . ALA A 1 146 ? 59.469 22.116 21.363 1.00 37.04 145 ALA A CA 1
ATOM 1191 C C . ALA A 1 146 ? 59.054 21.002 22.328 1.00 38.39 145 ALA A C 1
ATOM 1192 O O . ALA A 1 146 ? 58.173 20.186 22.030 1.00 37.18 145 ALA A O 1
ATOM 1194 N N . LYS A 1 147 ? 59.671 20.996 23.498 1.00 39.70 146 LYS A N 1
ATOM 1195 C CA . LYS A 1 147 ? 59.363 20.001 24.523 1.00 42.65 146 LYS A CA 1
ATOM 1196 C C . LYS A 1 147 ? 57.934 20.101 25.054 1.00 43.02 146 LYS A C 1
ATOM 1197 O O . LYS A 1 147 ? 57.375 19.115 25.558 1.00 41.83 146 LYS A O 1
ATOM 1203 N N . THR A 1 148 ? 57.336 21.280 24.897 1.00 44.47 147 THR A N 1
ATOM 1204 C CA . THR A 1 148 ? 56.002 21.535 25.377 1.00 43.52 147 THR A CA 1
ATOM 1205 C C . THR A 1 148 ? 55.032 22.125 24.372 1.00 45.22 147 THR A C 1
ATOM 1206 O O . THR A 1 148 ? 53.834 21.848 24.461 1.00 45.42 147 THR A O 1
ATOM 1210 N N . ASP A 1 149 ? 55.523 22.898 23.404 1.00 41.43 148 ASP A N 1
ATOM 1211 C CA . ASP A 1 149 ? 54.653 23.650 22.521 1.00 41.01 148 ASP A CA 1
ATOM 1212 C C . ASP A 1 149 ? 55.142 23.491 21.112 1.00 40.32 148 ASP A C 1
ATOM 1213 O O . ASP A 1 149 ? 55.947 24.306 20.663 1.00 38.81 148 ASP A O 1
ATOM 1218 N N . LEU A 1 150 ? 54.648 22.450 20.428 1.00 39.73 149 LEU A N 1
ATOM 1219 C CA . LEU A 1 150 ? 55.082 22.137 19.052 1.00 37.81 149 LEU A CA 1
ATOM 1220 C C . LEU A 1 150 ? 54.774 23.286 18.099 1.00 36.26 149 LEU A C 1
ATOM 1221 O O . LEU A 1 150 ? 55.630 23.734 17.382 1.00 33.73 149 LEU A O 1
ATOM 1226 N N . ASN A 1 151 ? 53.535 23.769 18.119 1.00 36.69 150 ASN A N 1
ATOM 1227 C CA . ASN A 1 151 ? 53.122 24.852 17.208 1.00 36.35 150 ASN A CA 1
ATOM 1228 C C . ASN A 1 151 ? 53.909 26.137 17.461 1.00 36.75 150 ASN A C 1
ATOM 1229 O O . ASN A 1 151 ? 54.359 26.817 16.498 1.00 37.61 150 ASN A O 1
ATOM 1234 N N . GLY A 1 152 ? 54.156 26.424 18.742 1.00 35.53 151 GLY A N 1
ATOM 1235 C CA . GLY A 1 152 ? 54.973 27.566 19.124 1.00 35.12 151 GLY A CA 1
ATOM 1236 C C . GLY A 1 152 ? 56.417 27.461 18.662 1.00 33.20 151 GLY A C 1
ATOM 1237 O O . GLY A 1 152 ? 56.980 28.449 18.197 1.00 32.43 151 GLY A O 1
ATOM 1238 N N . ALA A 1 153 ? 57.030 26.283 18.812 1.00 33.88 152 ALA A N 1
ATOM 1239 C CA . ALA A 1 153 ? 58.400 26.065 18.285 1.00 34.19 152 ALA A CA 1
ATOM 1240 C C . ALA A 1 153 ? 58.448 26.262 16.779 1.00 31.45 152 ALA A C 1
ATOM 1241 O O . ALA A 1 153 ? 59.410 26.810 16.234 1.00 31.63 152 ALA A O 1
ATOM 1243 N N . ILE A 1 154 ? 57.424 25.780 16.102 1.00 33.05 153 ILE A N 1
ATOM 1244 C CA . ILE A 1 154 ? 57.358 25.930 14.645 1.00 31.43 153 ILE A CA 1
ATOM 1245 C C . ILE A 1 154 ? 57.188 27.384 14.303 1.00 31.32 153 ILE A C 1
ATOM 1246 O O . ILE A 1 154 ? 57.828 27.865 13.376 1.00 31.54 153 ILE A O 1
ATOM 1251 N N . ILE A 1 155 ? 56.362 28.115 15.056 1.00 28.49 154 ILE A N 1
ATOM 1252 C CA . ILE A 1 155 ? 56.237 29.574 14.836 1.00 31.40 154 ILE A CA 1
ATOM 1253 C C . ILE A 1 155 ? 57.600 30.293 14.989 1.00 33.17 154 ILE A C 1
ATOM 1254 O O . ILE A 1 155 ? 58.029 31.060 14.124 1.00 31.95 154 ILE A O 1
ATOM 1259 N N . SER A 1 156 ? 58.297 29.990 16.077 1.00 32.41 155 SER A N 1
ATOM 1260 C CA . SER A 1 156 ? 59.619 30.562 16.319 1.00 32.37 155 SER A CA 1
ATOM 1261 C C . SER A 1 156 ? 60.605 30.266 15.211 1.00 31.18 155 SER A C 1
ATOM 1262 O O . SER A 1 156 ? 61.432 31.125 14.875 1.00 32.74 155 SER A O 1
ATOM 1265 N N . SER A 1 157 ? 60.550 29.060 14.654 1.00 33.11 156 SER A N 1
ATOM 1266 C CA A SER A 1 157 ? 61.461 28.691 13.587 0.50 33.65 156 SER A CA 1
ATOM 1267 C CA B SER A 1 157 ? 61.450 28.669 13.582 0.50 32.70 156 SER A CA 1
ATOM 1268 C C . SER A 1 157 ? 61.179 29.502 12.318 1.00 35.08 156 SER A C 1
ATOM 1269 O O . SER A 1 157 ? 62.096 29.953 11.661 1.00 35.43 156 SER A O 1
ATOM 1274 N N . LEU A 1 158 ? 59.896 29.627 11.970 1.00 36.56 157 LEU A N 1
ATOM 1275 C CA . LEU A 1 158 ? 59.434 30.412 10.827 1.00 35.80 157 LEU A CA 1
ATOM 1276 C C . LEU A 1 158 ? 59.817 31.885 10.977 1.00 36.44 157 LEU A C 1
ATOM 1277 O O . LEU A 1 158 ? 60.261 32.517 10.011 1.00 38.25 157 LEU A O 1
ATOM 1282 N N . VAL A 1 159 ? 59.644 32.431 12.183 1.00 37.48 158 VAL A N 1
ATOM 1283 C CA . VAL A 1 159 ? 60.053 33.800 12.494 1.00 36.25 158 VAL A CA 1
ATOM 1284 C C . VAL A 1 159 ? 61.547 33.976 12.147 1.00 38.18 158 VAL A C 1
ATOM 1285 O O . VAL A 1 159 ? 61.908 34.885 11.392 1.00 36.07 158 VAL A O 1
ATOM 1289 N N . ASN A 1 160 ? 62.399 33.084 12.649 1.00 38.59 159 ASN A N 1
ATOM 1290 C CA A ASN A 1 160 ? 63.826 33.202 12.388 0.50 37.64 159 ASN A CA 1
ATOM 1291 C CA B ASN A 1 160 ? 63.856 33.113 12.356 0.50 37.68 159 ASN A CA 1
ATOM 1292 C C . ASN A 1 160 ? 64.135 33.005 10.877 1.00 36.57 159 ASN A C 1
ATOM 1293 O O . ASN A 1 160 ? 64.962 33.736 10.318 1.00 34.84 159 ASN A O 1
ATOM 1302 N N . THR A 1 161 ? 63.452 32.063 10.227 1.00 37.98 160 THR A N 1
ATOM 1303 C CA . THR A 1 161 ? 63.644 31.825 8.798 1.00 37.73 160 THR A CA 1
ATOM 1304 C C . THR A 1 161 ? 63.244 33.022 7.944 1.00 37.18 160 THR A C 1
ATOM 1305 O O . THR A 1 161 ? 64.037 33.525 7.144 1.00 34.65 160 THR A O 1
ATOM 1309 N N . ILE A 1 162 ? 62.015 33.474 8.142 1.00 35.51 161 ILE A N 1
ATOM 1310 C CA . ILE A 1 162 ? 61.482 34.583 7.362 1.00 35.17 161 ILE A CA 1
ATOM 1311 C C . ILE A 1 162 ? 62.295 35.835 7.663 1.00 34.47 161 ILE A C 1
ATOM 1312 O O . ILE A 1 162 ? 62.619 36.569 6.751 1.00 30.88 161 ILE A O 1
ATOM 1317 N N . THR A 1 163 ? 62.665 36.054 8.928 1.00 32.60 162 THR A N 1
ATOM 1318 C CA . THR A 1 163 ? 63.470 37.227 9.262 1.00 33.89 162 THR A CA 1
ATOM 1319 C C . THR A 1 163 ? 64.783 37.246 8.493 1.00 36.06 162 THR A C 1
ATOM 1320 O O . THR A 1 163 ? 65.188 38.282 7.985 1.00 36.87 162 THR A O 1
ATOM 1324 N N . PHE A 1 164 ? 65.434 36.086 8.420 1.00 37.05 163 PHE A N 1
ATOM 1325 C CA . PHE A 1 164 ? 66.717 35.932 7.750 1.00 35.72 163 PHE A CA 1
ATOM 1326 C C . PHE A 1 164 ? 66.584 36.203 6.273 1.00 33.10 163 PHE A C 1
ATOM 1327 O O . PHE A 1 164 ? 67.371 36.939 5.703 1.00 34.27 163 PHE A O 1
ATOM 1335 N N . LEU A 1 165 ? 65.585 35.604 5.650 1.00 34.64 164 LEU A N 1
ATOM 1336 C CA . LEU A 1 165 ? 65.363 35.814 4.224 1.00 34.06 164 LEU A CA 1
ATOM 1337 C C . LEU A 1 165 ? 65.099 37.313 3.899 1.00 34.46 164 LEU A C 1
ATOM 1338 O O . LEU A 1 165 ? 65.569 37.833 2.865 1.00 33.38 164 LEU A O 1
ATOM 1343 N N . LEU A 1 166 ? 64.327 37.989 4.760 1.00 33.73 165 LEU A N 1
ATOM 1344 C CA . LEU A 1 166 ? 64.031 39.417 4.576 1.00 33.99 165 LEU A CA 1
ATOM 1345 C C . LEU A 1 166 ? 65.294 40.243 4.636 1.00 37.16 165 LEU A C 1
ATOM 1346 O O . LEU A 1 166 ? 65.528 41.100 3.776 1.00 38.65 165 LEU A O 1
ATOM 1351 N N . LYS A 1 167 ? 66.127 39.935 5.630 1.00 41.05 166 LYS A N 1
ATOM 1352 C CA . LYS A 1 167 ? 67.412 40.615 5.884 1.00 39.37 166 LYS A CA 1
ATOM 1353 C C . LYS A 1 167 ? 68.390 40.443 4.740 1.00 42.11 166 LYS A C 1
ATOM 1354 O O . LYS A 1 167 ? 69.126 41.357 4.433 1.00 40.27 166 LYS A O 1
ATOM 1357 N N . LYS A 1 168 ? 68.406 39.257 4.126 1.00 42.17 167 LYS A N 1
ATOM 1358 C CA . LYS A 1 168 ? 69.251 38.995 2.957 1.00 41.20 167 LYS A CA 1
ATOM 1359 C C . LYS A 1 168 ? 68.550 39.362 1.636 1.00 41.12 167 LYS A C 1
ATOM 1360 O O . LYS A 1 168 ? 69.076 39.091 0.560 1.00 42.01 167 LYS A O 1
ATOM 1366 N N . ASN A 1 169 ? 67.371 39.972 1.702 1.00 39.65 168 ASN A N 1
ATOM 1367 C CA . ASN A 1 169 ? 66.599 40.355 0.508 1.00 40.12 168 ASN A CA 1
ATOM 1368 C C . ASN A 1 169 ? 66.322 39.206 -0.474 1.00 41.09 168 ASN A C 1
ATOM 1369 O O . ASN A 1 169 ? 66.513 39.342 -1.683 1.00 37.74 168 ASN A O 1
ATOM 1374 N N . GLN A 1 170 ? 65.847 38.089 0.072 1.00 37.42 169 GLN A N 1
ATOM 1375 C CA . GLN A 1 170 ? 65.549 36.919 -0.696 1.00 37.76 169 GLN A CA 1
ATOM 1376 C C . GLN A 1 170 ? 64.049 36.804 -0.831 1.00 37.58 169 GLN A C 1
ATOM 1377 O O . GLN A 1 170 ? 63.311 37.269 0.026 1.00 35.02 169 GLN A O 1
ATOM 1383 N N . PRO A 1 171 ? 63.583 36.186 -1.919 1.00 39.44 170 PRO A N 1
ATOM 1384 C CA . PRO A 1 171 ? 62.150 35.998 -2.081 1.00 39.65 170 PRO A CA 1
ATOM 1385 C C . PRO A 1 171 ? 61.627 35.047 -1.002 1.00 40.44 170 PRO A C 1
ATOM 1386 O O . PRO A 1 171 ? 62.376 34.176 -0.542 1.00 36.30 170 PRO A O 1
ATOM 1390 N N . ILE A 1 172 ? 60.404 35.284 -0.532 1.00 35.29 171 ILE A N 1
ATOM 1391 C CA . ILE A 1 172 ? 59.795 34.426 0.482 1.00 34.01 171 ILE A CA 1
ATOM 1392 C C . ILE A 1 172 ? 58.561 33.746 -0.112 1.00 32.52 171 ILE A C 1
ATOM 1393 O O . ILE A 1 172 ? 57.676 34.383 -0.656 1.00 33.80 171 ILE A O 1
ATOM 1398 N N . TYR A 1 173 ? 58.548 32.423 -0.018 1.00 30.44 172 TYR A N 1
ATOM 1399 C CA . TYR A 1 173 ? 57.480 31.592 -0.525 1.00 30.30 172 TYR A CA 1
ATOM 1400 C C . TYR A 1 173 ? 56.236 31.942 0.261 1.00 30.47 172 TYR A C 1
ATOM 1401 O O . TYR A 1 173 ? 56.234 31.861 1.484 1.00 32.26 172 TYR A O 1
ATOM 1410 N N . PRO A 1 174 ? 55.179 32.387 -0.426 1.00 31.48 173 PRO A N 1
ATOM 1411 C CA . PRO A 1 174 ? 53.966 32.816 0.290 1.00 33.86 173 PRO A CA 1
ATOM 1412 C C . PRO A 1 174 ? 53.318 31.794 1.219 1.00 34.45 173 PRO A C 1
ATOM 1413 O O . PRO A 1 174 ? 52.842 32.182 2.266 1.00 36.10 173 PRO A O 1
ATOM 1417 N N . ASP A 1 175 ? 53.324 30.508 0.854 1.00 34.83 174 ASP A N 1
ATOM 1418 C CA . ASP A 1 175 ? 52.705 29.479 1.708 1.00 36.63 174 ASP A CA 1
ATOM 1419 C C . ASP A 1 175 ? 53.474 29.277 3.012 1.00 33.92 174 ASP A C 1
ATOM 1420 O O . ASP A 1 175 ? 52.933 28.728 3.974 1.00 37.48 174 ASP A O 1
ATOM 1425 N N . THR A 1 176 ? 54.733 29.715 3.045 1.00 31.96 175 THR A N 1
ATOM 1426 C CA . THR A 1 176 ? 55.502 29.706 4.295 1.00 30.35 175 THR A CA 1
ATOM 1427 C C . THR A 1 176 ? 54.964 30.754 5.277 1.00 32.69 175 THR A C 1
ATOM 1428 O O . THR A 1 176 ? 54.825 30.486 6.486 1.00 31.37 175 THR A O 1
ATOM 1432 N N . LEU A 1 177 ? 54.638 31.927 4.757 1.00 29.82 176 LEU A N 1
ATOM 1433 C CA . LEU A 1 177 ? 53.977 32.944 5.558 1.00 30.52 176 LEU A CA 1
ATOM 1434 C C . LEU A 1 177 ? 52.569 32.495 5.931 1.00 28.54 176 LEU A C 1
ATOM 1435 O O . LEU A 1 177 ? 52.116 32.745 7.026 1.00 32.76 176 LEU A O 1
ATOM 1440 N N . ALA A 1 178 ? 51.856 31.843 5.016 1.00 30.48 177 ALA A N 1
ATOM 1441 C CA . ALA A 1 178 ? 50.521 31.357 5.332 1.00 29.32 177 ALA A CA 1
ATOM 1442 C C . ALA A 1 178 ? 50.623 30.379 6.483 1.00 30.41 177 ALA A C 1
ATOM 1443 O O . ALA A 1 178 ? 49.755 30.360 7.338 1.00 32.96 177 ALA A O 1
ATOM 1445 N N . THR A 1 179 ? 51.685 29.567 6.495 1.00 34.05 178 THR A N 1
ATOM 1446 C CA . THR A 1 179 ? 51.944 28.630 7.593 1.00 30.16 178 THR A CA 1
ATOM 1447 C C . THR A 1 179 ? 52.085 29.369 8.934 1.00 32.25 178 THR A C 1
ATOM 1448 O O . THR A 1 179 ? 51.441 29.010 9.910 1.00 32.11 178 THR A O 1
ATOM 1452 N N . TYR A 1 180 ? 52.964 30.360 8.971 1.00 32.69 179 TYR A N 1
ATOM 1453 C CA . TYR A 1 180 ? 53.133 31.219 10.136 1.00 29.43 179 TYR A CA 1
ATOM 1454 C C . TYR A 1 180 ? 51.824 31.807 10.592 1.00 30.91 179 TYR A C 1
ATOM 1455 O O . TYR A 1 180 ? 51.462 31.704 11.762 1.00 29.41 179 TYR A O 1
ATOM 1464 N N . ASN A 1 181 ? 51.116 32.444 9.670 1.00 29.51 180 ASN A N 1
ATOM 1465 C CA . ASN A 1 181 ? 49.824 33.061 10.012 1.00 30.96 180 ASN A CA 1
ATOM 1466 C C . ASN A 1 181 ? 48.815 32.059 10.538 1.00 33.86 180 ASN A C 1
ATOM 1467 O O . ASN A 1 181 ? 48.142 32.340 11.532 1.00 33.06 180 ASN A O 1
ATOM 1472 N N . GLN A 1 182 ? 48.729 30.890 9.9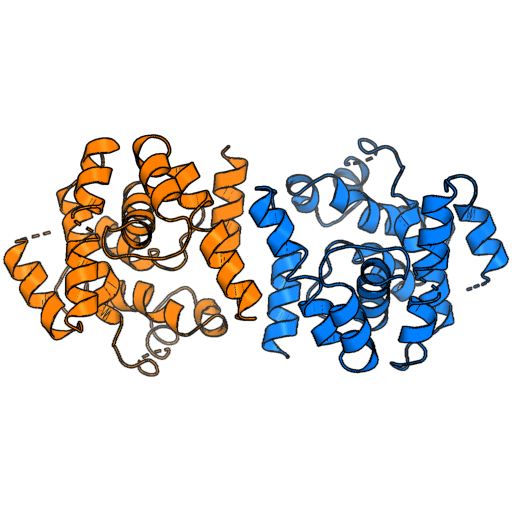08 1.00 34.95 181 GLN A N 1
ATOM 1473 C CA . GLN A 1 182 ? 47.763 29.875 10.348 1.00 35.10 181 GLN A CA 1
ATOM 1474 C C . GLN A 1 182 ? 48.026 29.390 11.775 1.00 36.58 181 GLN A C 1
ATOM 1475 O O . GLN A 1 182 ? 47.091 29.289 12.578 1.00 37.95 181 GLN A O 1
ATOM 1481 N N . LEU A 1 183 ? 49.283 29.112 12.077 1.00 36.95 182 LEU A N 1
ATOM 1482 C CA . LEU A 1 183 ? 49.696 28.627 13.376 1.00 37.63 182 LEU A CA 1
ATOM 1483 C C . LEU A 1 183 ? 49.593 29.710 14.404 1.00 40.59 182 LEU A C 1
ATOM 1484 O O . LEU A 1 183 ? 49.272 29.453 15.553 1.00 41.71 182 LEU A O 1
ATOM 1489 N N . LEU A 1 184 ? 49.903 30.926 13.986 1.00 42.73 183 LEU A N 1
ATOM 1490 C CA . LEU A 1 184 ? 49.771 32.082 14.846 1.00 44.58 183 LEU A CA 1
ATOM 1491 C C . LEU A 1 184 ? 48.310 32.270 15.206 1.00 45.48 183 LEU A C 1
ATOM 1492 O O . LEU A 1 184 ? 47.971 32.273 16.378 1.00 44.20 183 LEU A O 1
ATOM 1497 N N . LEU A 1 185 ? 47.453 32.402 14.192 1.00 49.91 184 LEU A N 1
ATOM 1498 C CA . LEU A 1 185 ? 46.027 32.701 14.403 1.00 55.18 184 LEU A CA 1
ATOM 1499 C C . LEU A 1 185 ? 45.299 31.583 15.172 1.00 57.75 184 LEU A C 1
ATOM 1500 O O . LEU A 1 185 ? 44.389 31.874 15.942 1.00 59.64 184 LEU A O 1
ATOM 1505 N N . GLU A 1 186 ? 45.711 30.335 15.005 1.00 60.40 185 GLU A N 1
ATOM 1506 C CA . GLU A 1 186 ? 45.175 29.229 15.816 1.00 64.09 185 GLU A CA 1
ATOM 1507 C C . GLU A 1 186 ? 45.797 29.249 17.230 1.00 67.44 185 GLU A C 1
ATOM 1508 O O . GLU A 1 186 ? 45.117 28.897 18.193 1.00 69.31 185 GLU A O 1
ATOM 1514 N N . GLN A 1 187 ? 47.074 29.663 17.308 1.00 70.96 186 GLN A N 1
ATOM 1515 C CA . GLN A 1 187 ? 47.911 29.876 18.541 1.00 70.81 186 GLN A CA 1
ATOM 1516 C C . GLN A 1 187 ? 49.026 28.824 18.749 1.00 72.08 186 GLN A C 1
ATOM 1517 O O . GLN A 1 187 ? 50.185 29.170 19.042 1.00 70.13 186 GLN A O 1
ATOM 1523 N N . GLY B 1 1 ? 40.607 67.861 -6.583 1.00 39.78 0 GLY B N 1
ATOM 1524 C CA . GLY B 1 1 ? 41.236 68.241 -5.281 1.00 41.23 0 GLY B CA 1
ATOM 1525 C C . GLY B 1 1 ? 40.561 69.390 -4.512 1.00 40.54 0 GLY B C 1
ATOM 1526 O O . GLY B 1 1 ? 39.366 69.726 -4.688 1.00 37.83 0 GLY B O 1
ATOM 1535 N N . ASN B 1 3 ? 41.731 73.018 -1.627 1.00 41.52 2 ASN B N 1
ATOM 1536 C CA . ASN B 1 3 ? 42.658 73.918 -0.908 1.00 45.38 2 ASN B CA 1
ATOM 1537 C C . ASN B 1 3 ? 43.423 73.208 0.213 1.00 44.86 2 ASN B C 1
ATOM 1538 O O . ASN B 1 3 ? 42.799 72.537 1.046 1.00 46.14 2 ASN B O 1
ATOM 1543 N N . ARG B 1 4 ? 44.735 73.419 0.264 1.00 43.71 3 ARG B N 1
ATOM 1544 C CA . ARG B 1 4 ? 45.618 72.805 1.283 1.00 45.34 3 ARG B CA 1
ATOM 1545 C C . ARG B 1 4 ? 45.200 73.139 2.704 1.00 43.22 3 ARG B C 1
ATOM 1546 O O . ARG B 1 4 ? 45.074 72.261 3.541 1.00 41.96 3 ARG B O 1
ATOM 1554 N N . GLY B 1 5 ? 45.006 74.415 2.966 1.00 42.32 4 GLY B N 1
ATOM 1555 C CA . GLY B 1 5 ? 44.644 74.879 4.311 1.00 40.20 4 GLY B CA 1
ATOM 1556 C C . GLY B 1 5 ? 43.341 74.326 4.829 1.00 38.96 4 GLY B C 1
ATOM 1557 O O . GLY B 1 5 ? 43.236 73.960 5.995 1.00 37.52 4 GLY B O 1
ATOM 1558 N N . LYS B 1 6 ? 42.333 74.281 3.962 1.00 38.72 5 LYS B N 1
ATOM 1559 C CA . LYS B 1 6 ? 41.037 73.716 4.318 1.00 38.58 5 LYS B CA 1
ATOM 1560 C C . LYS B 1 6 ? 41.209 72.222 4.543 1.00 33.13 5 LYS B C 1
ATOM 1561 O O . LYS B 1 6 ? 40.628 71.684 5.444 1.00 31.66 5 LYS B O 1
ATOM 1567 N N . ALA B 1 7 ? 41.999 71.559 3.706 1.00 32.07 6 ALA B N 1
ATOM 1568 C CA . ALA B 1 7 ? 42.239 70.138 3.855 1.00 32.33 6 ALA B CA 1
ATOM 1569 C C . ALA B 1 7 ? 42.846 69.830 5.243 1.00 33.85 6 ALA B C 1
ATOM 1570 O O . ALA B 1 7 ? 42.367 68.946 5.981 1.00 33.59 6 ALA B O 1
ATOM 1572 N N . LEU B 1 8 ? 43.914 70.545 5.590 1.00 32.39 7 LEU B N 1
ATOM 1573 C CA . LEU B 1 8 ? 44.550 70.372 6.914 1.00 31.25 7 LEU B CA 1
ATOM 1574 C C . LEU B 1 8 ? 43.612 70.650 8.087 1.00 30.32 7 LEU B C 1
ATOM 1575 O O . LEU B 1 8 ? 43.682 69.996 9.148 1.00 31.92 7 LEU B O 1
ATOM 1580 N N . GLN B 1 9 ? 42.764 71.657 7.905 1.00 33.61 8 GLN B N 1
ATOM 1581 C CA . GLN B 1 9 ? 41.774 72.050 8.884 1.00 35.30 8 GLN B CA 1
ATOM 1582 C C . GLN B 1 9 ? 40.705 70.974 9.036 1.00 34.25 8 GLN B C 1
ATOM 1583 O O . GLN B 1 9 ? 40.182 70.738 10.139 1.00 30.51 8 GLN B O 1
ATOM 1589 N N . LEU B 1 10 ? 40.344 70.338 7.929 1.00 32.81 9 LEU B N 1
ATOM 1590 C CA . LEU B 1 10 ? 39.386 69.229 8.001 1.00 34.24 9 LEU B CA 1
ATOM 1591 C C . LEU B 1 10 ? 39.937 67.987 8.679 1.00 31.35 9 LEU B C 1
ATOM 1592 O O . LEU B 1 10 ? 39.221 67.352 9.449 1.00 32.75 9 LEU B O 1
ATOM 1597 N N . VAL B 1 11 ? 41.204 67.639 8.440 1.00 33.30 10 VAL B N 1
ATOM 1598 C CA . VAL B 1 11 ? 41.753 66.408 9.020 1.00 35.25 10 VAL B CA 1
ATOM 1599 C C . VAL B 1 11 ? 42.097 66.548 10.499 1.00 35.33 10 VAL B C 1
ATOM 1600 O O . VAL B 1 11 ? 41.943 65.591 11.279 1.00 33.32 10 VAL B O 1
ATOM 1604 N N . LYS B 1 12 ? 42.534 67.748 10.899 1.00 35.99 11 LYS B N 1
ATOM 1605 C CA . LYS B 1 12 ? 43.085 67.940 12.244 1.00 32.85 11 LYS B CA 1
ATOM 1606 C C . LYS B 1 12 ? 42.212 67.496 13.419 1.00 30.97 11 LYS B C 1
ATOM 1607 O O . LYS B 1 12 ? 42.720 66.915 14.354 1.00 28.77 11 LYS B O 1
ATOM 1613 N N . PRO B 1 13 ? 40.915 67.757 13.389 1.00 29.71 12 PRO B N 1
ATOM 1614 C CA . PRO B 1 13 ? 40.030 67.322 14.475 1.00 31.44 12 PRO B CA 1
ATOM 1615 C C . PRO B 1 13 ? 39.934 65.794 14.623 1.00 32.67 12 PRO B C 1
ATOM 1616 O O . PRO B 1 13 ? 39.450 65.301 15.644 1.00 33.58 12 PRO B O 1
ATOM 1620 N N . HIS B 1 14 ? 40.384 65.065 13.596 1.00 31.22 13 HIS B N 1
ATOM 1621 C CA . HIS B 1 14 ? 40.354 63.600 13.588 1.00 32.47 13 HIS B CA 1
ATOM 1622 C C . HIS B 1 14 ? 41.655 62.993 13.998 1.00 29.13 13 HIS B C 1
ATOM 1623 O O . HIS B 1 14 ? 41.759 61.769 14.057 1.00 29.52 13 HIS B O 1
ATOM 1630 N N . LEU B 1 15 ? 42.607 63.832 14.400 1.00 33.70 14 LEU B N 1
ATOM 1631 C CA . LEU B 1 15 ? 43.961 63.407 14.701 1.00 29.53 14 LEU B CA 1
ATOM 1632 C C . LEU B 1 15 ? 44.382 63.945 16.035 1.00 30.09 14 LEU B C 1
ATOM 1633 O O . LEU B 1 15 ? 43.850 64.977 16.499 1.00 33.01 14 LEU B O 1
ATOM 1638 N N . THR B 1 16 ? 45.319 63.257 16.687 1.00 29.88 15 THR B N 1
ATOM 1639 C CA . THR B 1 16 ? 45.965 63.795 17.875 1.00 30.76 15 THR B CA 1
ATOM 1640 C C . THR B 1 16 ? 47.026 64.786 17.322 1.00 32.54 15 THR B C 1
ATOM 1641 O O . THR B 1 16 ? 47.345 64.750 16.142 1.00 29.42 15 THR B O 1
ATOM 1645 N N . GLU B 1 17 ? 47.578 65.638 18.170 1.00 30.43 16 GLU B N 1
ATOM 1646 C CA . GLU B 1 17 ? 48.618 66.548 17.719 1.00 32.09 16 GLU B CA 1
ATOM 1647 C C . GLU B 1 17 ? 49.788 65.807 17.100 1.00 30.72 16 GLU B C 1
ATOM 1648 O O . GLU B 1 17 ? 50.282 66.212 16.043 1.00 34.60 16 GLU B O 1
ATOM 1654 N N . HIS B 1 18 ? 50.237 64.730 17.746 1.00 31.42 17 HIS B N 1
ATOM 1655 C CA . HIS B 1 18 ? 51.357 63.909 17.246 1.00 29.65 17 HIS B CA 1
ATOM 1656 C C . HIS B 1 18 ? 51.114 63.370 15.836 1.00 31.83 17 HIS B C 1
ATOM 1657 O O . HIS B 1 18 ? 51.985 63.422 14.991 1.00 31.24 17 HIS B O 1
ATOM 1664 N N . ARG B 1 19 ? 49.913 62.873 15.601 1.00 30.54 18 ARG B N 1
ATOM 1665 C CA . ARG B 1 19 ? 49.509 62.367 14.294 1.00 33.11 18 ARG B CA 1
ATOM 1666 C C . ARG B 1 19 ? 49.314 63.475 13.237 1.00 31.39 18 ARG B C 1
ATOM 1667 O O . ARG B 1 19 ? 49.590 63.258 12.040 1.00 33.56 18 ARG B O 1
ATOM 1675 N N . TYR B 1 20 ? 48.854 64.653 13.669 1.00 30.96 19 TYR B N 1
ATOM 1676 C CA . TYR B 1 20 ? 48.771 65.828 12.798 1.00 30.04 19 TYR B CA 1
ATOM 1677 C C . TYR B 1 20 ? 50.154 66.230 12.335 1.00 31.40 19 TYR B C 1
ATOM 1678 O O . TYR B 1 20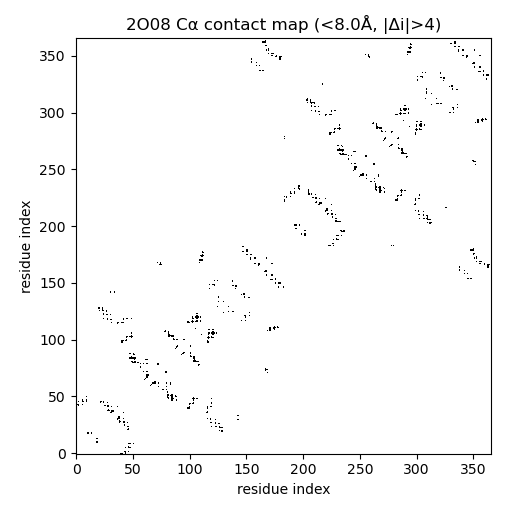 ? 50.407 66.446 11.138 1.00 31.05 19 TYR B O 1
ATOM 1687 N N . GLN B 1 21 ? 51.088 66.282 13.273 1.00 30.14 20 GLN B N 1
ATOM 1688 C CA . GLN B 1 21 ? 52.465 66.541 12.906 1.00 32.66 20 GLN B CA 1
ATOM 1689 C C . GLN B 1 21 ? 53.056 65.500 11.939 1.00 35.24 20 GLN B C 1
ATOM 1690 O O . GLN B 1 21 ? 53.783 65.857 10.994 1.00 32.53 20 GLN B O 1
ATOM 1696 N N . HIS B 1 22 ? 52.706 64.233 12.154 1.00 33.70 21 HIS B N 1
ATOM 1697 C CA . HIS B 1 22 ? 53.092 63.144 11.250 1.00 31.07 21 HIS B CA 1
ATOM 1698 C C . HIS B 1 22 ? 52.569 63.438 9.869 1.00 31.36 21 HIS B C 1
ATOM 1699 O O . HIS B 1 22 ? 53.303 63.316 8.894 1.00 31.30 21 HIS B O 1
ATOM 1706 N N . THR B 1 23 ? 51.303 63.842 9.800 1.00 31.83 22 THR B N 1
ATOM 1707 C CA . THR B 1 23 ? 50.611 64.127 8.522 1.00 33.11 22 THR B CA 1
ATOM 1708 C C . THR B 1 23 ? 51.288 65.254 7.732 1.00 33.78 22 THR B C 1
ATOM 1709 O O . THR B 1 23 ? 51.490 65.123 6.524 1.00 32.92 22 THR B O 1
ATOM 1713 N N . ILE B 1 24 ? 51.656 66.336 8.414 1.00 35.20 23 ILE B N 1
ATOM 1714 C CA . ILE B 1 24 ? 52.455 67.417 7.800 1.00 33.53 23 ILE B CA 1
ATOM 1715 C C . ILE B 1 24 ? 53.748 66.877 7.215 1.00 33.49 23 ILE B C 1
ATOM 1716 O O . ILE B 1 24 ? 54.165 67.271 6.095 1.00 32.87 23 ILE B O 1
ATOM 1721 N N . GLY B 1 25 ? 54.399 65.997 7.965 1.00 30.73 24 GLY B N 1
ATOM 1722 C CA . GLY B 1 25 ? 55.634 65.384 7.515 1.00 30.97 24 GLY B CA 1
ATOM 1723 C C . GLY B 1 25 ? 55.426 64.535 6.287 1.00 30.80 24 GLY B C 1
ATOM 1724 O O . GLY B 1 25 ? 56.194 64.627 5.320 1.00 32.63 24 GLY B O 1
ATOM 1725 N N . VAL B 1 26 ? 54.361 63.729 6.298 1.00 30.66 25 VAL B N 1
ATOM 1726 C CA . VAL B 1 26 ? 54.073 62.882 5.146 1.00 30.79 25 VAL B CA 1
ATOM 1727 C C . VAL B 1 26 ? 53.792 63.766 3.927 1.00 29.87 25 VAL B C 1
ATOM 1728 O O . VAL B 1 26 ? 54.287 63.487 2.813 1.00 34.01 25 VAL B O 1
ATOM 1740 N N . GLU B 1 28 ? 54.797 66.891 3.312 1.00 32.97 27 GLU B N 1
ATOM 1741 C CA . GLU B 1 28 ? 56.038 67.509 2.818 1.00 36.29 27 GLU B CA 1
ATOM 1742 C C . GLU B 1 28 ? 56.904 66.515 2.059 1.00 34.76 27 GLU B C 1
ATOM 1743 O O . GLU B 1 28 ? 57.427 66.814 0.973 1.00 33.67 27 GLU B O 1
ATOM 1749 N N . THR B 1 29 ? 57.020 65.319 2.624 1.00 34.11 28 THR B N 1
ATOM 1750 C CA . THR B 1 29 ? 57.780 64.233 2.036 1.00 33.54 28 THR B CA 1
ATOM 1751 C C . THR B 1 29 ? 57.167 63.727 0.739 1.00 33.41 28 THR B C 1
ATOM 1752 O O . THR B 1 29 ? 57.885 63.481 -0.231 1.00 33.71 28 THR B O 1
ATOM 1756 N N . ALA B 1 30 ? 55.845 63.620 0.701 1.00 31.07 29 ALA B N 1
ATOM 1757 C CA . ALA B 1 30 ? 55.159 63.159 -0.493 1.00 31.94 29 ALA B CA 1
ATOM 1758 C C . ALA B 1 30 ? 55.363 64.146 -1.641 1.00 33.83 29 ALA B C 1
ATOM 1759 O O . ALA B 1 30 ? 55.541 63.728 -2.798 1.00 32.43 29 ALA B O 1
ATOM 1761 N N . ILE B 1 31 ? 55.333 65.443 -1.318 1.00 35.22 30 ILE B N 1
ATOM 1762 C CA . ILE B 1 31 ? 55.507 66.488 -2.323 1.00 37.31 30 ILE B CA 1
ATOM 1763 C C . ILE B 1 31 ? 56.901 66.392 -2.936 1.00 38.24 30 ILE B C 1
ATOM 1764 O O . ILE B 1 31 ? 57.030 66.382 -4.159 1.00 40.14 30 ILE B O 1
ATOM 1769 N N . ASP B 1 32 ? 57.910 66.304 -2.079 1.00 37.98 31 ASP B N 1
ATOM 1770 C CA . ASP B 1 32 ? 59.302 66.111 -2.490 1.00 39.92 31 ASP B CA 1
ATOM 1771 C C . ASP B 1 32 ? 59.538 64.893 -3.361 1.00 39.09 31 ASP B C 1
ATOM 1772 O O . ASP B 1 32 ? 60.258 64.976 -4.369 1.00 40.29 31 ASP B O 1
ATOM 1777 N N . LEU B 1 33 ? 58.964 63.764 -2.969 1.00 34.51 32 LEU B N 1
ATOM 1778 C CA . LEU B 1 33 ? 59.058 62.540 -3.778 1.00 35.01 32 LEU B CA 1
ATOM 1779 C C . LEU B 1 33 ? 58.299 62.687 -5.103 1.00 36.09 32 LEU B C 1
ATOM 1780 O O . LEU B 1 33 ? 58.745 62.157 -6.144 1.00 38.75 32 LEU B O 1
ATOM 1785 N N . ALA B 1 34 ? 57.171 63.413 -5.057 1.00 36.91 33 ALA B N 1
ATOM 1786 C CA . ALA B 1 34 ? 56.377 63.712 -6.258 1.00 39.61 33 ALA B CA 1
ATOM 1787 C C . ALA B 1 34 ? 57.191 64.552 -7.260 1.00 39.19 33 ALA B C 1
ATOM 1788 O O . ALA B 1 34 ? 57.153 64.295 -8.459 1.00 40.50 33 ALA B O 1
ATOM 1790 N N . LYS B 1 35 ? 57.931 65.528 -6.741 1.00 38.80 34 LYS B N 1
ATOM 1791 C CA . LYS B 1 35 ? 58.802 66.353 -7.570 1.00 41.25 34 LYS B CA 1
ATOM 1792 C C . LYS B 1 35 ? 59.905 65.499 -8.147 1.00 40.77 34 LYS B C 1
ATOM 1793 O O . LYS B 1 35 ? 60.184 65.557 -9.327 1.00 42.38 34 LYS B O 1
ATOM 1799 N N . LEU B 1 36 ? 60.540 64.718 -7.287 1.00 41.83 35 LEU B N 1
ATOM 1800 C CA . LEU B 1 36 ? 61.681 63.902 -7.668 1.00 40.61 35 LEU B CA 1
ATOM 1801 C C . LEU B 1 36 ? 61.375 62.837 -8.705 1.00 41.70 35 LEU B C 1
ATOM 1802 O O . LEU B 1 36 ? 62.213 62.588 -9.592 1.00 43.78 35 LEU B O 1
ATOM 1807 N N . TYR B 1 37 ? 60.178 62.261 -8.652 1.00 38.57 36 TYR B N 1
ATOM 1808 C CA . TYR B 1 37 ? 59.827 61.128 -9.506 1.00 39.11 36 TYR B CA 1
ATOM 1809 C C . TYR B 1 37 ? 58.786 61.451 -10.569 1.00 38.83 36 TYR B C 1
ATOM 1810 O O . TYR B 1 37 ? 58.345 60.554 -11.283 1.00 40.99 36 TYR B O 1
ATOM 1819 N N . GLY B 1 38 ? 58.436 62.724 -10.707 1.00 38.54 37 GLY B N 1
ATOM 1820 C CA . GLY B 1 38 ? 57.468 63.156 -11.698 1.00 40.46 37 GLY B CA 1
ATOM 1821 C C . GLY B 1 38 ? 56.020 62.782 -11.411 1.00 42.43 37 GLY B C 1
ATOM 1822 O O . GLY B 1 38 ? 55.241 62.570 -12.360 1.00 44.85 37 GLY B O 1
ATOM 1823 N N . ALA B 1 39 ? 55.631 62.736 -10.128 1.00 42.33 38 ALA B N 1
ATOM 1824 C CA . ALA B 1 39 ? 54.228 62.506 -9.754 1.00 41.36 38 ALA B CA 1
ATOM 1825 C C . ALA B 1 39 ? 53.503 63.854 -9.648 1.00 40.34 38 ALA B C 1
ATOM 1826 O O . ALA B 1 39 ? 54.133 64.892 -9.478 1.00 37.86 38 ALA B O 1
ATOM 1828 N N . ASP B 1 40 ? 52.174 63.810 -9.728 1.00 39.57 39 ASP B N 1
ATOM 1829 C CA . ASP B 1 40 ? 51.341 64.968 -9.502 1.00 39.25 39 ASP B CA 1
ATOM 1830 C C . ASP B 1 40 ? 51.491 65.384 -8.032 1.00 37.70 39 ASP B C 1
ATOM 1831 O O . ASP B 1 40 ? 51.059 64.682 -7.136 1.00 38.04 39 ASP B O 1
ATOM 1836 N N . GLN B 1 41 ? 52.113 66.520 -7.794 1.00 37.23 40 GLN B N 1
ATOM 1837 C CA . GLN B 1 41 ? 52.358 67.009 -6.426 1.00 39.90 40 GLN B CA 1
ATOM 1838 C C . GLN B 1 41 ? 51.100 67.411 -5.666 1.00 38.45 40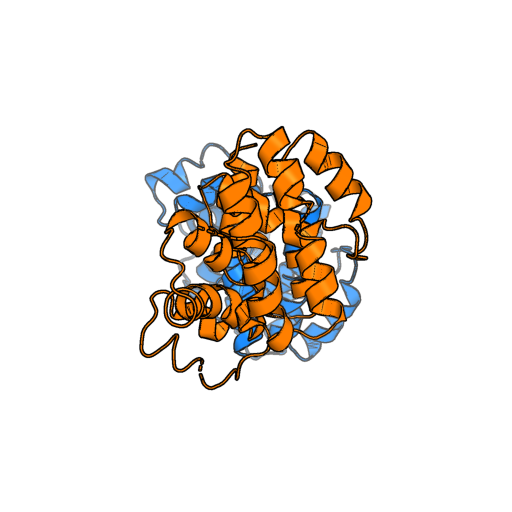 GLN B C 1
ATOM 1839 O O . GLN B 1 41 ? 51.082 67.372 -4.455 1.00 35.95 40 GLN B O 1
ATOM 1845 N N . GLN B 1 42 ? 50.056 67.834 -6.371 1.00 39.23 41 GLN B N 1
ATOM 1846 C CA . GLN B 1 42 ? 48.802 68.199 -5.721 1.00 40.53 41 GLN B CA 1
ATOM 1847 C C . GLN B 1 42 ? 48.060 66.952 -5.217 1.00 37.63 41 GLN B C 1
ATOM 1848 O O . GLN B 1 42 ? 47.478 66.984 -4.151 1.00 37.08 41 GLN B O 1
ATOM 1854 N N . LYS B 1 43 ? 48.062 65.878 -6.014 1.00 36.56 42 LYS B N 1
ATOM 1855 C CA . LYS B 1 43 ? 47.410 64.611 -5.625 1.00 36.39 42 LYS B CA 1
ATOM 1856 C C . LYS B 1 43 ? 48.186 63.966 -4.467 1.00 34.21 42 LYS B C 1
ATOM 1857 O O . LYS B 1 43 ? 47.590 63.357 -3.561 1.00 37.24 42 LYS B O 1
ATOM 1863 N N . ALA B 1 44 ? 49.507 64.123 -4.509 1.00 31.98 43 ALA B N 1
ATOM 1864 C CA . ALA B 1 44 ? 50.411 63.627 -3.452 1.00 35.26 43 ALA B CA 1
ATOM 1865 C C . ALA B 1 44 ? 50.119 64.371 -2.153 1.00 33.74 43 ALA B C 1
ATOM 1866 O O . ALA B 1 44 ? 49.877 63.775 -1.100 1.00 34.92 43 ALA B O 1
ATOM 1868 N N . GLU B 1 45 ? 50.101 65.694 -2.246 1.00 35.25 44 GLU B N 1
ATOM 1869 C CA . GLU B 1 45 ? 49.731 66.553 -1.124 1.00 35.62 44 GLU B CA 1
ATOM 1870 C C . GLU B 1 45 ? 48.398 66.146 -0.473 1.00 33.05 44 GLU B C 1
ATOM 1871 O O . GLU B 1 45 ? 48.311 65.935 0.730 1.00 34.79 44 GLU B O 1
ATOM 1877 N N . LEU B 1 46 ? 47.356 66.054 -1.282 1.00 32.80 45 LEU B N 1
ATOM 1878 C CA . LEU B 1 46 ? 46.016 65.761 -0.767 1.00 33.40 45 LEU B CA 1
ATOM 1879 C C . LEU B 1 46 ? 45.927 64.367 -0.153 1.00 32.82 45 LEU B C 1
ATOM 1880 O O . LEU B 1 46 ? 45.350 64.211 0.905 1.00 30.94 45 LEU B O 1
ATOM 1885 N N . ALA B 1 47 ? 46.469 63.358 -0.843 1.00 30.23 46 ALA B N 1
ATOM 1886 C CA . ALA B 1 47 ? 46.474 61.994 -0.329 1.00 30.64 46 ALA B CA 1
ATOM 1887 C C . ALA B 1 47 ? 47.213 61.938 1.017 1.00 30.00 46 ALA B C 1
ATOM 1888 O O . ALA B 1 47 ? 46.735 61.294 1.957 1.00 28.71 46 ALA B O 1
ATOM 1890 N N . ALA B 1 48 ? 48.348 62.638 1.108 1.00 27.98 47 ALA B N 1
ATOM 1891 C CA . ALA B 1 48 ? 49.128 62.742 2.351 1.00 27.00 47 ALA B CA 1
ATOM 1892 C C . ALA B 1 48 ? 48.299 63.349 3.529 1.00 30.88 47 ALA B C 1
ATOM 1893 O O . ALA B 1 48 ? 48.272 62.772 4.645 1.00 29.46 47 ALA B O 1
ATOM 1895 N N . ILE B 1 49 ? 47.576 64.447 3.259 1.00 29.25 48 ILE B N 1
ATOM 1896 C CA . ILE B 1 49 ? 46.811 65.156 4.310 1.00 29.01 48 ILE B CA 1
ATOM 1897 C C . ILE B 1 49 ? 45.761 64.211 4.918 1.00 27.92 48 ILE B C 1
ATOM 1898 O O . ILE B 1 49 ? 45.586 64.147 6.131 1.00 30.29 48 ILE B O 1
ATOM 1903 N N . PHE B 1 50 ? 45.083 63.445 4.071 1.00 28.33 49 PHE B N 1
ATOM 1904 C CA . PHE B 1 50 ? 43.989 62.546 4.511 1.00 28.41 49 PHE B CA 1
ATOM 1905 C C . PHE B 1 50 ? 44.348 61.062 4.680 1.00 32.00 49 PHE B C 1
ATOM 1906 O O . PHE B 1 50 ? 43.473 60.281 5.009 1.00 32.72 49 PHE B O 1
ATOM 1914 N N . HIS B 1 51 ? 45.615 60.669 4.497 1.00 31.17 50 HIS B N 1
ATOM 1915 C CA . HIS B 1 51 ? 45.964 59.235 4.567 1.00 30.46 50 HIS B CA 1
ATOM 1916 C C . HIS B 1 51 ? 45.550 58.586 5.888 1.00 30.37 50 HIS B C 1
ATOM 1917 O O . HIS B 1 51 ? 44.981 57.499 5.853 1.00 31.69 50 HIS B O 1
ATOM 1924 N N . ASP B 1 52 ? 45.729 59.301 7.009 1.00 29.74 51 ASP B N 1
ATOM 1925 C CA . ASP B 1 52 ? 45.349 58.849 8.383 1.00 25.98 51 ASP B CA 1
ATOM 1926 C C . ASP B 1 52 ? 44.053 59.412 8.927 1.00 30.09 51 ASP B C 1
ATOM 1927 O O . ASP B 1 52 ? 43.816 59.406 10.147 1.00 29.01 51 ASP B O 1
ATOM 1932 N N . TYR B 1 53 ? 43.166 59.847 8.021 1.00 28.60 52 TYR B N 1
ATOM 1933 C CA . TYR B 1 53 ? 41.906 60.447 8.411 1.00 29.96 52 TYR B CA 1
ATOM 1934 C C . TYR B 1 53 ? 41.107 59.524 9.334 1.00 29.47 52 TYR B C 1
ATOM 1935 O O . TYR B 1 53 ? 40.439 60.014 10.276 1.00 32.05 52 TYR B O 1
ATOM 1944 N N . ALA B 1 54 ? 41.156 58.210 9.045 1.00 27.14 53 ALA B N 1
ATOM 1945 C CA . ALA B 1 54 ? 40.413 57.229 9.820 1.00 24.05 53 ALA B CA 1
ATOM 1946 C C . ALA B 1 54 ? 41.231 56.571 10.915 1.00 27.57 53 ALA B C 1
ATOM 1947 O O . ALA B 1 54 ? 40.718 55.689 11.585 1.00 28.06 53 ALA B O 1
ATOM 1949 N N . LYS B 1 55 ? 42.468 57.014 11.169 1.00 23.79 54 LYS B N 1
ATOM 1950 C CA . LYS B 1 55 ? 43.329 56.348 12.145 1.00 25.30 54 LYS B CA 1
ATOM 1951 C C . LYS B 1 55 ? 42.662 56.098 13.509 1.00 29.13 54 LYS B C 1
ATOM 1952 O O . LYS B 1 55 ? 42.901 55.046 14.146 1.00 28.96 54 LYS B O 1
ATOM 1958 N N . PHE B 1 56 ? 41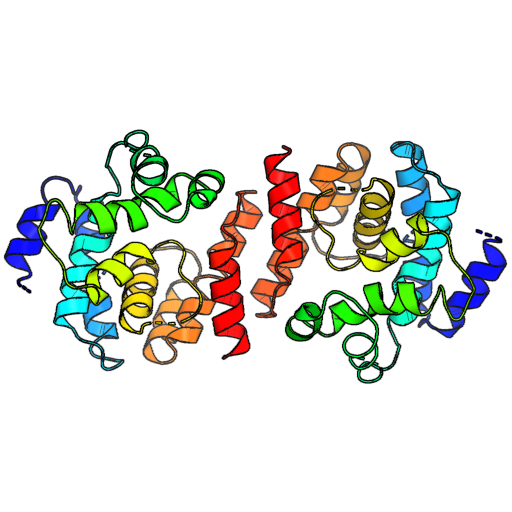.839 57.046 13.953 1.00 29.05 55 PHE B N 1
ATOM 1959 C CA . PHE B 1 56 ? 41.275 56.981 15.299 1.00 30.13 55 PHE B CA 1
ATOM 1960 C C . PHE B 1 56 ? 39.793 56.750 15.309 1.00 30.24 55 PHE B C 1
ATOM 1961 O O . PHE B 1 56 ? 39.146 57.005 16.347 1.00 27.14 55 PHE B O 1
ATOM 1969 N N . ARG B 1 57 ? 39.239 56.288 14.184 1.00 28.90 56 ARG B N 1
ATOM 1970 C CA . ARG B 1 57 ? 37.812 55.953 14.115 1.00 28.17 56 ARG B CA 1
ATOM 1971 C C . ARG B 1 57 ? 37.539 54.675 14.878 1.00 29.20 56 ARG B C 1
ATOM 1972 O O . ARG B 1 57 ? 38.458 53.909 15.206 1.00 31.25 56 ARG B O 1
ATOM 1980 N N . ASP B 1 58 ? 36.272 54.494 15.200 1.00 29.51 57 ASP B N 1
ATOM 1981 C CA . ASP B 1 58 ? 35.796 53.330 15.929 1.00 32.80 57 ASP B CA 1
ATOM 1982 C C . ASP B 1 58 ? 36.068 52.055 15.162 1.00 31.32 57 ASP B C 1
ATOM 1983 O O . ASP B 1 58 ? 35.630 51.900 14.031 1.00 31.08 57 ASP B O 1
ATOM 1988 N N . LYS B 1 59 ? 36.805 51.151 15.785 1.00 29.22 58 LYS B N 1
ATOM 1989 C CA . LYS B 1 59 ? 37.185 49.898 15.158 1.00 32.27 58 LYS B CA 1
ATOM 1990 C C . LYS B 1 59 ? 36.025 48.967 14.856 1.00 30.04 58 LYS B C 1
ATOM 1991 O O . LYS B 1 59 ? 36.030 48.320 13.825 1.00 29.75 58 LYS B O 1
ATOM 1997 N N . ASN B 1 60 ? 35.009 48.918 15.705 1.00 31.04 59 ASN B N 1
ATOM 1998 C CA . ASN B 1 60 ? 33.855 48.082 15.389 1.00 30.15 59 ASN B CA 1
ATOM 1999 C C . ASN B 1 60 ? 33.094 48.608 14.186 1.00 32.44 59 ASN B C 1
ATOM 2000 O O . ASN B 1 60 ? 32.621 47.808 13.365 1.00 33.97 59 ASN B O 1
ATOM 2005 N N . GLU B 1 61 ? 32.991 49.936 14.070 1.00 32.02 60 GLU B N 1
ATOM 2006 C CA . GLU B 1 61 ? 32.290 50.556 12.918 1.00 33.52 60 GLU B CA 1
ATOM 2007 C C . GLU B 1 61 ? 33.063 50.286 11.662 1.00 30.46 60 GLU B C 1
ATOM 2008 O O . GLU B 1 61 ? 32.506 50.005 10.614 1.00 28.37 60 GLU B O 1
ATOM 2022 N N . ARG B 1 63 ? 35.186 47.639 11.122 1.00 29.25 62 ARG B N 1
ATOM 2023 C CA A ARG B 1 63 ? 35.045 46.222 10.757 0.50 29.18 62 ARG B CA 1
ATOM 2024 C CA B ARG B 1 63 ? 35.055 46.227 10.749 0.50 29.57 62 ARG B CA 1
ATOM 2025 C C . ARG B 1 63 ? 33.687 45.981 10.096 1.00 30.84 62 ARG B C 1
ATOM 2026 O O . ARG B 1 63 ? 33.582 45.213 9.148 1.00 33.02 62 ARG B O 1
ATOM 2041 N N . THR B 1 64 ? 32.639 46.632 10.604 1.00 31.05 63 THR B N 1
ATOM 2042 C CA . THR B 1 64 ? 31.292 46.521 10.011 1.00 30.96 63 THR B CA 1
ATOM 2043 C C . THR B 1 64 ? 3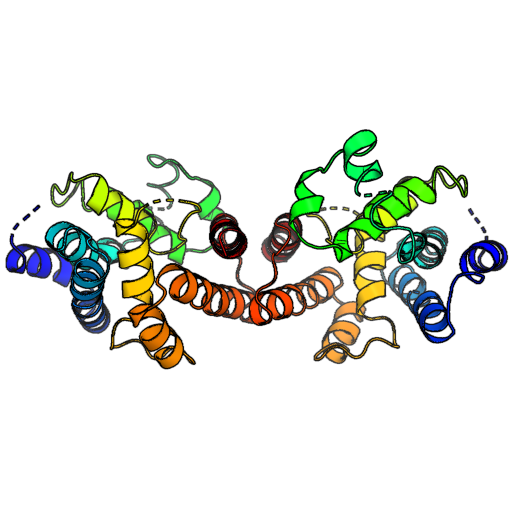1.286 47.084 8.578 1.00 32.67 63 THR B C 1
ATOM 2044 O O . THR B 1 64 ? 30.728 46.466 7.689 1.00 32.66 63 THR B O 1
ATOM 2048 N N . LEU B 1 65 ? 31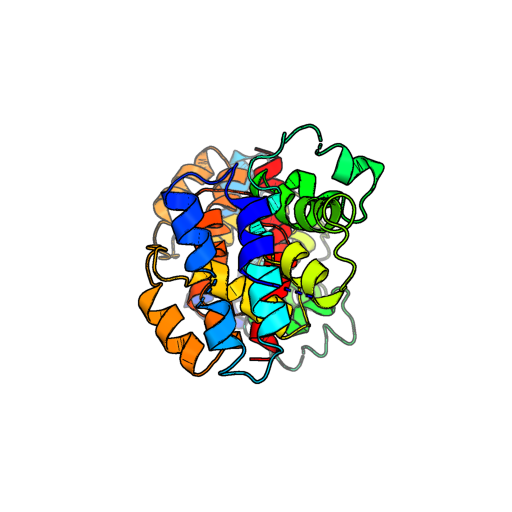.927 48.231 8.372 1.00 32.67 64 LEU B N 1
ATOM 2049 C CA . LEU B 1 65 ? 32.048 48.864 7.052 1.00 31.31 64 LEU B CA 1
ATOM 2050 C C . LEU B 1 65 ? 32.697 47.920 6.070 1.00 32.35 64 LEU B C 1
ATOM 2051 O O . LEU B 1 65 ? 32.209 47.761 4.945 1.00 31.75 64 LEU B O 1
ATOM 2056 N N . ILE B 1 66 ? 33.805 47.304 6.486 1.00 34.80 65 ILE B N 1
ATOM 2057 C CA A ILE B 1 66 ? 34.526 46.329 5.654 0.50 34.73 65 ILE B CA 1
ATOM 2058 C CA B ILE B 1 66 ? 34.502 46.362 5.611 0.50 34.56 65 ILE B CA 1
ATOM 2059 C C . ILE B 1 66 ? 33.598 45.198 5.210 1.00 36.47 65 ILE B C 1
ATOM 2060 O O . ILE B 1 66 ? 33.490 44.895 4.006 1.00 37.91 65 ILE B O 1
ATOM 2069 N N . ARG B 1 67 ? 32.947 44.583 6.201 1.00 38.33 66 ARG B N 1
ATOM 2070 C CA . ARG B 1 67 ? 32.017 43.473 5.998 1.00 43.08 66 ARG B CA 1
ATOM 2071 C C . ARG B 1 67 ? 30.875 43.886 5.091 1.00 42.46 66 ARG B C 1
ATOM 2072 O O . ARG B 1 67 ? 30.623 43.221 4.084 1.00 44.16 66 ARG B O 1
ATOM 2080 N N . GLU B 1 68 ? 30.198 44.980 5.445 1.00 41.28 67 GLU B N 1
ATOM 2081 C CA . GLU B 1 68 ? 28.992 45.424 4.753 1.00 42.30 67 GLU B CA 1
ATOM 2082 C C . GLU B 1 68 ? 29.180 46.125 3.423 1.00 40.69 67 GLU B C 1
ATOM 2083 O O . GLU B 1 68 ? 28.324 46.000 2.554 1.00 41.47 67 GLU B O 1
ATOM 2089 N N . LYS B 1 69 ? 30.262 46.883 3.265 1.00 40.46 68 LYS B N 1
ATOM 2090 C CA . LYS B 1 69 ? 30.424 47.721 2.092 1.00 42.46 68 LYS B CA 1
ATOM 2091 C C . LYS B 1 69 ? 31.693 47.603 1.278 1.00 42.23 68 LYS B C 1
ATOM 2092 O O . LYS B 1 69 ? 31.669 47.988 0.114 1.00 42.98 68 LYS B O 1
ATOM 2098 N N . LEU B 1 70 ? 32.803 47.152 1.853 1.00 41.07 69 LEU B N 1
ATOM 2099 C CA . LEU B 1 70 ? 34.072 47.176 1.131 1.00 40.71 69 LEU B CA 1
ATOM 2100 C C . LEU B 1 70 ? 34.435 45.793 0.569 1.00 46.54 69 LEU B C 1
ATOM 2101 O O . LEU B 1 70 ? 33.776 44.786 0.865 1.00 45.18 69 LEU B O 1
ATOM 2106 N N . SER B 1 71 ? 35.487 45.794 -0.251 1.00 50.54 70 SER B N 1
ATOM 2107 C CA . SER B 1 71 ? 35.900 44.667 -1.087 1.00 56.82 70 SER B CA 1
ATOM 2108 C C . SER B 1 71 ? 36.725 43.585 -0.371 1.00 58.22 70 SER B C 1
ATOM 2109 O O . SER B 1 71 ? 36.228 42.475 -0.203 1.00 60.88 70 SER B O 1
ATOM 2112 N N . GLN B 1 72 ? 37.953 43.904 0.049 1.00 57.95 71 GLN B N 1
ATOM 2113 C CA . GLN B 1 72 ? 38.875 42.893 0.615 1.00 57.44 71 GLN B CA 1
ATOM 2114 C C . GLN B 1 72 ? 38.511 42.497 2.065 1.00 55.43 71 GLN B C 1
ATOM 2115 O O . GLN B 1 72 ? 38.852 43.181 3.021 1.00 56.83 71 GLN B O 1
ATOM 2118 N N . GLN B 1 73 ? 37.823 41.377 2.207 1.00 52.57 72 GLN B N 1
ATOM 2119 C CA . GLN B 1 73 ? 37.343 40.897 3.512 1.00 52.71 72 GLN B CA 1
ATOM 2120 C C . GLN B 1 73 ? 38.405 40.231 4.383 1.00 49.50 72 GLN B C 1
ATOM 2121 O O . GLN B 1 73 ? 38.237 40.120 5.610 1.00 45.28 72 GLN B O 1
ATOM 2127 N N . ASP B 1 74 ? 39.477 39.769 3.739 1.00 48.69 73 ASP B N 1
ATOM 2128 C CA . ASP B 1 74 ? 40.554 39.057 4.428 1.00 49.35 73 ASP B CA 1
ATOM 2129 C C . ASP B 1 74 ? 41.303 39.950 5.408 1.00 45.41 73 ASP B C 1
ATOM 2130 O O . ASP B 1 74 ? 41.874 39.445 6.379 1.00 42.12 73 ASP B O 1
ATOM 2135 N N . ILE B 1 75 ? 41.238 41.271 5.201 1.00 43.50 74 ILE B N 1
ATOM 2136 C CA . ILE B 1 75 ? 41.955 42.188 6.085 1.00 44.23 74 ILE B CA 1
ATOM 2137 C C . ILE B 1 75 ? 41.500 42.045 7.542 1.00 38.27 74 ILE B C 1
ATOM 2138 O O . ILE B 1 75 ? 42.248 42.349 8.461 1.00 38.64 74 ILE B O 1
ATOM 2143 N N . LEU B 1 76 ? 40.271 41.578 7.742 1.00 36.90 75 LEU B N 1
ATOM 2144 C CA . LEU B 1 76 ? 39.719 41.432 9.075 1.00 36.12 75 LEU B CA 1
ATOM 2145 C C . LEU B 1 76 ? 40.461 40.437 9.977 1.00 38.81 75 LEU B C 1
ATOM 2146 O O . LEU B 1 76 ? 40.304 40.462 11.192 1.00 39.67 75 LEU B O 1
ATOM 2151 N N . PHE B 1 77 ? 41.280 39.577 9.376 1.00 42.69 76 PHE B N 1
ATOM 2152 C CA . PHE B 1 77 ? 42.047 38.557 10.098 1.00 42.45 76 PHE B CA 1
ATOM 2153 C C . PHE B 1 77 ? 43.454 38.958 10.501 1.00 41.42 76 PHE B C 1
ATOM 2154 O O . PHE B 1 77 ? 44.086 38.235 11.301 1.00 39.34 76 PHE B O 1
ATOM 2162 N N . TYR B 1 78 ? 43.944 40.083 9.973 1.00 37.14 77 TYR B N 1
ATOM 2163 C CA . TYR B 1 78 ? 45.356 40.402 10.081 1.00 35.67 77 TYR B CA 1
ATOM 2164 C C . TYR B 1 78 ? 45.743 41.649 10.822 1.00 36.63 77 TYR B C 1
ATOM 2165 O O . TYR B 1 78 ? 46.791 42.180 10.543 1.00 39.40 77 TYR B O 1
ATOM 2174 N N . GLY B 1 79 ? 44.936 42.126 11.749 1.00 33.52 78 GLY B N 1
ATOM 2175 C CA . GLY B 1 79 ? 45.340 43.241 12.600 1.00 34.47 78 GLY B CA 1
ATOM 2176 C C . GLY B 1 79 ? 44.463 44.475 12.469 1.00 33.92 78 GLY B C 1
ATOM 2177 O O . GLY B 1 79 ? 44.107 44.910 11.351 1.00 32.89 78 GLY B O 1
ATOM 2178 N N . ASP B 1 80 ? 44.126 45.069 13.606 1.00 30.37 79 ASP B N 1
ATOM 2179 C CA . ASP B 1 80 ? 43.270 46.234 13.562 1.00 31.33 79 ASP B CA 1
ATOM 2180 C C . ASP B 1 80 ? 43.905 47.427 12.870 1.00 32.07 79 ASP B C 1
ATOM 2181 O O . ASP B 1 80 ? 43.179 48.277 12.366 1.00 33.84 79 ASP B O 1
ATOM 2186 N N . GLU B 1 81 ? 45.229 47.501 12.805 1.00 34.23 80 GLU B N 1
ATOM 2187 C CA . GLU B 1 81 ? 45.845 48.644 12.107 1.00 34.93 80 GLU B CA 1
ATOM 2188 C C . GLU B 1 81 ? 45.573 48.669 10.600 1.00 34.82 80 GLU B C 1
ATOM 2189 O O . GLU B 1 81 ? 45.801 49.692 9.950 1.00 33.14 80 GLU B O 1
ATOM 2195 N N . LEU B 1 82 ? 45.064 47.560 10.058 1.00 32.95 81 LEU B N 1
ATOM 2196 C CA . LEU B 1 82 ? 44.776 47.461 8.647 1.00 31.61 81 LEU B CA 1
ATOM 2197 C C . LEU B 1 82 ? 43.442 48.072 8.264 1.00 30.42 81 LEU B C 1
ATOM 2198 O O . LEU B 1 82 ? 43.104 48.165 7.072 1.00 30.65 81 LEU B O 1
ATOM 2203 N N . LEU B 1 83 ? 42.669 48.479 9.252 1.00 29.42 82 LEU B N 1
ATOM 2204 C CA . LEU B 1 83 ? 41.361 49.023 8.976 1.00 30.29 82 LEU B CA 1
ATOM 2205 C C . LEU B 1 83 ? 41.360 50.430 8.387 1.00 28.26 82 LEU B C 1
ATOM 2206 O O . LEU B 1 83 ? 40.588 50.740 7.476 1.00 30.73 82 LEU B O 1
ATOM 2211 N N . HIS B 1 84 ? 42.185 51.290 8.971 1.00 28.81 83 HIS B N 1
ATOM 2212 C CA . HIS B 1 84 ? 42.082 52.706 8.719 1.00 28.94 83 HIS B CA 1
ATOM 2213 C C . HIS B 1 84 ? 42.356 53.169 7.312 1.00 30.17 83 HIS B C 1
ATOM 2214 O O . HIS B 1 84 ? 41.705 54.119 6.874 1.00 28.21 83 HIS B O 1
ATOM 2221 N N . ALA B 1 85 ? 43.298 52.524 6.616 1.00 29.17 84 ALA B N 1
ATOM 2222 C CA . ALA B 1 85 ? 43.598 52.867 5.215 1.00 31.29 84 ALA B CA 1
ATOM 2223 C C . ALA B 1 85 ? 42.375 52.684 4.284 1.00 33.59 84 ALA B C 1
ATOM 2224 O O . ALA B 1 85 ? 41.913 53.661 3.666 1.00 30.98 84 ALA B O 1
ATOM 2226 N N . PRO B 1 86 ? 41.812 51.458 4.210 1.00 36.59 85 PRO B N 1
ATOM 2227 C CA . PRO B 1 86 ? 40.622 51.282 3.381 1.00 31.53 85 PRO B CA 1
ATOM 2228 C C . PRO B 1 86 ? 39.386 52.039 3.837 1.00 32.95 85 PRO B C 1
ATOM 2229 O O . PRO B 1 86 ? 38.612 52.561 3.002 1.00 28.88 85 PRO B O 1
ATOM 2233 N N . CYS B 1 87 ? 39.157 52.056 5.134 1.00 31.49 86 CYS B N 1
ATOM 2234 C CA . CYS B 1 87 ? 37.999 52.758 5.677 1.00 30.85 86 CYS B CA 1
ATOM 2235 C C . CYS B 1 87 ? 38.145 54.253 5.517 1.00 30.64 86 CYS B C 1
ATOM 2236 O O . CYS B 1 87 ? 37.173 54.926 5.285 1.00 29.99 86 CYS B O 1
ATOM 2239 N N . GLY B 1 88 ? 39.370 54.755 5.611 1.00 31.37 87 GLY B N 1
ATOM 2240 C CA . GLY B 1 88 ? 39.642 56.170 5.417 1.00 31.38 87 GLY B CA 1
ATOM 2241 C C . GLY B 1 88 ? 39.352 56.632 4.020 1.00 31.59 87 GLY B C 1
ATOM 2242 O O . GLY B 1 88 ? 38.806 57.712 3.842 1.00 29.11 87 GLY B O 1
ATOM 2243 N N . ALA B 1 89 ? 39.767 55.843 3.026 1.00 31.55 88 ALA B N 1
ATOM 2244 C CA . ALA B 1 89 ? 39.476 56.162 1.616 1.00 32.16 88 ALA B CA 1
ATOM 2245 C C . ALA B 1 89 ? 37.985 56.231 1.394 1.00 32.56 88 ALA B C 1
ATOM 2246 O O . ALA B 1 89 ? 37.491 57.051 0.611 1.00 36.04 88 ALA B O 1
ATOM 2248 N N . TYR B 1 90 ? 37.250 55.339 2.047 1.00 30.73 89 TYR B N 1
ATOM 2249 C CA . TYR B 1 90 ? 35.780 55.389 1.966 1.00 29.37 89 TYR B CA 1
ATOM 2250 C C . TYR B 1 90 ? 35.244 56.636 2.686 1.00 30.69 89 TYR B C 1
ATOM 2251 O O . TYR B 1 90 ? 34.507 57.440 2.110 1.00 27.71 89 TYR B O 1
ATOM 2260 N N . TYR B 1 91 ? 35.636 56.826 3.940 1.00 29.85 90 TYR B N 1
ATOM 2261 C CA . TYR B 1 91 ? 35.109 57.952 4.724 1.00 29.18 90 TYR B CA 1
ATOM 2262 C C . TYR B 1 91 ? 35.465 59.320 4.131 1.00 31.88 90 TYR B C 1
ATOM 2263 O O . TYR B 1 91 ? 34.650 60.228 4.212 1.00 31.20 90 TYR B O 1
ATOM 2272 N N . VAL B 1 92 ? 36.651 59.502 3.553 1.00 31.82 91 VAL B N 1
ATOM 2273 C CA A VAL B 1 92 ? 36.992 60.825 3.011 0.50 32.59 91 VAL B CA 1
ATOM 2274 C CA B VAL B 1 92 ? 36.990 60.822 2.987 0.50 32.13 91 VAL B CA 1
ATOM 2275 C C . VAL B 1 92 ? 36.125 61.119 1.771 1.00 31.85 91 VAL B C 1
ATOM 2276 O O . VAL B 1 92 ? 35.682 62.255 1.582 1.00 30.29 91 VAL B O 1
ATOM 2283 N N . ARG B 1 93 ? 35.858 60.089 0.958 1.00 33.59 92 ARG B N 1
ATOM 2284 C CA A ARG B 1 93 ? 34.967 60.247 -0.189 0.50 32.34 92 ARG B CA 1
ATOM 2285 C CA B ARG B 1 93 ? 34.953 60.234 -0.183 0.50 32.59 92 ARG B CA 1
ATOM 2286 C C . ARG B 1 93 ? 33.561 60.636 0.277 1.00 32.38 92 ARG B C 1
ATOM 2287 O O . ARG B 1 93 ? 32.947 61.578 -0.272 1.00 31.44 92 ARG B O 1
ATOM 2302 N N . GLU B 1 94 ? 33.054 59.920 1.275 1.00 32.02 93 GLU B N 1
ATOM 2303 C CA . GLU B 1 94 ? 31.697 60.140 1.767 1.00 32.67 93 GLU B CA 1
ATOM 2304 C C . GLU B 1 94 ? 31.454 61.330 2.681 1.00 32.13 93 GLU B C 1
ATOM 2305 O O . GLU B 1 94 ? 30.325 61.858 2.705 1.00 34.04 93 GLU B O 1
ATOM 2311 N N . GLU B 1 95 ? 32.486 61.751 3.407 1.00 31.06 94 GLU B N 1
ATOM 2312 C CA . GLU B 1 95 ? 32.410 62.833 4.402 1.00 31.54 94 GLU B CA 1
ATOM 2313 C C . GLU B 1 95 ? 33.033 64.165 3.984 1.00 31.40 94 GLU B C 1
ATOM 2314 O O . GLU B 1 95 ? 32.641 65.199 4.503 1.00 31.38 94 GLU B O 1
ATOM 2320 N N . VAL B 1 96 ? 33.990 64.136 3.051 1.00 29.56 95 VAL B N 1
ATOM 2321 C CA . VAL B 1 96 ? 34.679 65.336 2.554 1.00 30.02 95 VAL B CA 1
ATOM 2322 C C . VAL B 1 96 ? 34.349 65.609 1.071 1.00 32.82 95 VAL B C 1
ATOM 2323 O O . VAL B 1 96 ? 34.265 66.758 0.651 1.00 31.63 95 VAL B O 1
ATOM 2327 N N . GLY B 1 97 ? 34.152 64.549 0.298 1.00 30.30 96 GLY B N 1
ATOM 2328 C CA . GLY B 1 97 ? 33.853 64.688 -1.100 1.00 29.52 96 GLY B CA 1
ATOM 2329 C C . GLY B 1 97 ? 35.060 64.539 -1.972 1.00 29.99 96 GLY B C 1
ATOM 2330 O O . GLY B 1 97 ? 35.012 64.981 -3.097 1.00 27.26 96 GLY B O 1
ATOM 2331 N N . ILE B 1 98 ? 36.136 63.938 -1.471 1.00 31.33 97 ILE B N 1
ATOM 2332 C CA A ILE B 1 98 ? 37.304 63.655 -2.309 0.50 30.00 97 ILE B CA 1
ATOM 2333 C CA B ILE B 1 98 ? 37.315 63.651 -2.296 0.50 29.79 97 ILE B CA 1
ATOM 2334 C C . ILE B 1 98 ? 36.920 62.478 -3.186 1.00 30.52 97 ILE B C 1
ATOM 2335 O O . ILE B 1 98 ? 36.638 61.409 -2.695 1.00 30.28 97 ILE B O 1
ATOM 2344 N N . GLU B 1 99 ? 36.842 62.703 -4.501 1.00 28.14 98 GLU B N 1
ATOM 2345 C CA . GLU B 1 99 ? 36.474 61.656 -5.437 1.00 31.33 98 GLU B CA 1
ATOM 2346 C C . GLU B 1 99 ? 37.565 61.335 -6.438 1.00 30.18 98 GLU B C 1
ATOM 2347 O O . GLU B 1 99 ? 37.361 60.512 -7.290 1.00 32.40 98 GLU B O 1
ATOM 2353 N N . ASP B 1 100 ? 38.716 61.981 -6.300 1.00 30.77 99 ASP B N 1
ATOM 2354 C CA . ASP B 1 100 ? 39.889 61.688 -7.092 1.00 32.00 99 ASP B CA 1
ATOM 2355 C C . ASP B 1 100 ? 40.318 60.288 -6.737 1.00 32.88 99 ASP B C 1
ATOM 2356 O O . ASP B 1 100 ? 40.885 60.040 -5.657 1.00 29.71 99 ASP B O 1
ATOM 2361 N N . GLU B 1 101 ? 40.052 59.386 -7.675 1.00 35.61 100 GLU B N 1
ATOM 2362 C CA . GLU B 1 101 ? 40.333 57.961 -7.537 1.00 37.08 100 GLU B CA 1
ATOM 2363 C C . GLU B 1 101 ? 41.814 57.652 -7.289 1.00 33.19 100 GLU B C 1
ATOM 2364 O O . GLU B 1 101 ? 42.152 56.681 -6.622 1.00 33.69 100 GLU B O 1
ATOM 2370 N N . ASP B 1 102 ? 42.698 58.464 -7.853 1.00 37.17 101 ASP B N 1
ATOM 2371 C CA . ASP B 1 102 ? 44.135 58.305 -7.639 1.00 37.42 101 ASP B CA 1
ATOM 2372 C C . ASP B 1 102 ? 44.491 58.573 -6.194 1.00 35.71 101 ASP B C 1
ATOM 2373 O O . ASP B 1 102 ? 45.270 57.831 -5.604 1.00 33.76 101 ASP B O 1
ATOM 2378 N N . VAL B 1 103 ? 43.953 59.678 -5.672 1.00 34.97 102 VAL B N 1
ATOM 2379 C CA . VAL B 1 103 ? 44.169 60.116 -4.273 1.00 32.38 102 VAL B CA 1
ATOM 2380 C C . VAL B 1 103 ? 43.626 59.046 -3.335 1.00 31.80 102 VAL B C 1
ATOM 2381 O O . VAL B 1 103 ? 44.317 58.591 -2.453 1.00 31.17 102 VAL B O 1
ATOM 2385 N N . LEU B 1 104 ? 42.415 58.586 -3.596 1.00 28.96 103 LEU B N 1
ATOM 2386 C CA . LEU B 1 104 ? 41.784 57.570 -2.758 1.00 30.10 103 LEU B CA 1
ATOM 2387 C C . LEU B 1 104 ? 42.499 56.257 -2.771 1.00 30.18 103 LEU B C 1
ATOM 2388 O O . LEU B 1 104 ? 42.604 55.610 -1.742 1.00 30.88 103 LEU B O 1
ATOM 2393 N N . GLN B 1 105 ? 43.032 55.865 -3.932 1.00 35.07 104 GLN B N 1
ATOM 2394 C CA . GLN B 1 105 ? 43.761 54.615 -4.030 1.00 34.62 104 GLN B CA 1
ATOM 2395 C C . GLN B 1 105 ? 45.061 54.677 -3.207 1.00 33.36 104 GLN B C 1
ATOM 2396 O O . GLN B 1 105 ? 45.399 53.713 -2.499 1.00 31.87 104 GLN B O 1
ATOM 2402 N N . ALA B 1 106 ? 45.765 55.810 -3.283 1.00 31.16 105 ALA B N 1
ATOM 2403 C CA . ALA B 1 106 ? 46.988 56.017 -2.518 1.00 32.39 105 ALA B CA 1
ATOM 2404 C C . ALA B 1 106 ? 46.754 55.937 -0.994 1.00 32.42 105 ALA B C 1
ATOM 2405 O O . ALA B 1 106 ? 47.625 55.453 -0.250 1.00 33.95 105 ALA B O 1
ATOM 2407 N N . ILE B 1 107 ? 45.607 56.453 -0.540 1.00 29.08 106 ILE B N 1
ATOM 2408 C CA . ILE B 1 107 ? 45.190 56.351 0.879 1.00 30.34 106 ILE B CA 1
ATOM 2409 C C . ILE B 1 107 ? 44.890 54.892 1.210 1.00 30.80 106 ILE B C 1
ATOM 2410 O O . ILE B 1 107 ? 45.423 54.364 2.159 1.00 31.38 106 ILE B O 1
ATOM 2415 N N . ARG B 1 108 ? 44.084 54.249 0.363 1.00 29.48 107 ARG B N 1
ATOM 2416 C CA . ARG B 1 108 ? 43.627 52.869 0.539 1.00 32.09 107 ARG B CA 1
ATOM 2417 C C . ARG B 1 108 ? 44.743 51.845 0.753 1.00 30.08 107 ARG B C 1
ATOM 2418 O O . ARG B 1 108 ? 44.592 50.981 1.568 1.00 30.40 107 ARG B O 1
ATOM 2426 N N . PHE B 1 109 ? 45.874 51.998 0.076 1.00 29.07 108 PHE B N 1
ATOM 2427 C CA . PHE B 1 109 ? 46.957 51.032 0.187 1.00 29.38 108 PHE B CA 1
ATOM 2428 C C . PHE B 1 109 ? 48.177 51.515 0.945 1.00 29.50 108 PHE B C 1
ATOM 2429 O O . PHE B 1 109 ? 49.208 50.843 0.890 1.00 31.73 108 PHE B O 1
ATOM 2437 N N . HIS B 1 110 ? 48.064 52.628 1.679 1.00 27.67 109 HIS B N 1
ATOM 2438 C CA . HIS B 1 110 ? 49.252 53.213 2.344 1.00 30.33 109 HIS B CA 1
ATOM 2439 C C . HIS B 1 110 ? 49.793 52.369 3.495 1.00 31.22 109 HIS B C 1
ATOM 2440 O O . HIS B 1 110 ? 50.960 52.545 3.875 1.00 32.52 109 HIS B O 1
ATOM 2447 N N . THR B 1 111 ? 48.935 51.503 4.067 1.00 31.16 110 THR B N 1
ATOM 2448 C CA . THR B 1 111 ? 49.327 50.655 5.206 1.00 32.47 110 THR B CA 1
ATOM 2449 C C . THR B 1 111 ? 49.931 49.323 4.684 1.00 33.59 110 THR B C 1
ATOM 2450 O O . THR B 1 111 ? 51.057 49.040 5.012 1.00 28.94 110 THR B O 1
ATOM 2454 N N . THR B 1 112 ? 49.225 48.577 3.831 1.00 30.45 111 THR B N 1
ATOM 2455 C CA . THR B 1 112 ? 49.693 47.256 3.412 1.00 32.40 111 THR B CA 1
ATOM 2456 C C . THR B 1 112 ? 50.548 47.253 2.171 1.00 32.93 111 THR B C 1
ATOM 2457 O O . THR B 1 112 ? 51.342 46.343 2.000 1.00 31.48 111 THR B O 1
ATOM 2461 N N . GLY B 1 113 ? 50.370 48.254 1.308 1.00 33.94 112 GLY B N 1
ATOM 2462 C CA . GLY B 1 113 ? 50.929 48.225 -0.019 1.00 33.28 112 GLY B CA 1
ATOM 2463 C C . GLY B 1 113 ? 50.140 47.210 -0.824 1.00 32.65 112 GLY B C 1
ATOM 2464 O O . GLY B 1 113 ? 49.174 46.615 -0.327 1.00 33.99 112 GLY B O 1
ATOM 2465 N N . ARG B 1 114 ? 50.498 47.074 -2.099 1.00 31.55 113 ARG B N 1
ATOM 2466 C CA . ARG B 1 114 ? 49.987 45.998 -2.943 1.00 31.70 113 ARG B CA 1
ATOM 2467 C C . ARG B 1 114 ? 51.004 45.784 -4.059 1.00 31.28 113 ARG B C 1
ATOM 2468 O O . ARG B 1 114 ? 51.802 46.674 -4.346 1.00 30.46 113 ARG B O 1
ATOM 2476 N N . PRO B 1 115 ? 51.048 44.578 -4.617 1.00 31.67 114 PRO B N 1
ATOM 2477 C CA . PRO B 1 115 ? 51.881 44.408 -5.796 1.00 35.65 114 PRO B CA 1
ATOM 2478 C C . PRO B 1 115 ? 51.461 45.382 -6.901 1.00 35.60 114 PRO B C 1
ATOM 2479 O O . PRO B 1 115 ? 50.284 45.697 -6.992 1.00 35.63 114 PRO B O 1
ATOM 2483 N N . ASN B 1 116 ? 52.416 45.853 -7.703 1.00 38.18 115 ASN B N 1
ATOM 2484 C CA . ASN B 1 116 ? 52.126 46.705 -8.881 1.00 39.04 115 ASN B CA 1
ATOM 2485 C C . ASN B 1 116 ? 51.424 48.000 -8.529 1.00 37.73 115 ASN B C 1
ATOM 2486 O O . ASN B 1 116 ? 50.480 48.419 -9.191 1.00 39.81 115 ASN B O 1
ATOM 2499 N N . SER B 1 118 ? 50.826 51.959 -8.235 1.00 36.69 117 SER B N 1
ATOM 2500 C CA . SER B 1 118 ? 51.040 53.129 -9.066 1.00 36.15 117 SER B CA 1
ATOM 2501 C C . SER B 1 118 ? 52.104 53.974 -8.397 1.00 35.07 117 SER B C 1
ATOM 2502 O O . SER B 1 118 ? 52.329 53.857 -7.201 1.00 36.13 117 SER B O 1
ATOM 2505 N N . LEU B 1 119 ? 52.721 54.866 -9.145 1.00 34.38 118 LEU B N 1
ATOM 2506 C CA . LEU B 1 119 ? 53.718 55.786 -8.592 1.00 35.86 118 LEU B CA 1
ATOM 2507 C C . LEU B 1 119 ? 53.166 56.573 -7.383 1.00 37.29 118 LEU B C 1
ATOM 2508 O O . LEU B 1 119 ? 53.851 56.745 -6.376 1.00 36.90 118 LEU B O 1
ATOM 2513 N N . LEU B 1 120 ? 51.926 57.046 -7.491 1.00 37.72 119 LEU B N 1
ATOM 2514 C CA . LEU B 1 120 ? 51.357 57.830 -6.426 1.00 36.98 119 LEU B CA 1
ATOM 2515 C C . LEU B 1 120 ? 51.200 56.959 -5.185 1.00 37.83 119 LEU B C 1
ATOM 2516 O O . LEU B 1 120 ? 51.538 57.393 -4.071 1.00 38.56 119 LEU B O 1
ATOM 2521 N N . GLU B 1 121 ? 50.713 55.731 -5.363 1.00 36.78 120 GLU B N 1
ATOM 2522 C CA . GLU B 1 121 ? 50.617 54.809 -4.198 1.00 36.95 120 GLU B CA 1
ATOM 2523 C C . GLU B 1 121 ? 51.954 54.600 -3.504 1.00 33.24 120 GLU B C 1
ATOM 2524 O O . GLU B 1 121 ? 52.026 54.620 -2.275 1.00 32.01 120 GLU B O 1
ATOM 2530 N N . LYS B 1 122 ? 53.002 54.418 -4.301 1.00 33.47 121 LYS B N 1
ATOM 2531 C CA . LYS B 1 122 ? 54.357 54.180 -3.777 1.00 34.99 121 LYS B CA 1
ATOM 2532 C C . LYS B 1 122 ? 54.868 55.389 -3.006 1.00 33.27 121 LYS B C 1
ATOM 2533 O O . LYS B 1 122 ? 55.502 55.251 -1.964 1.00 37.20 121 LYS B O 1
ATOM 2539 N N . ILE B 1 123 ? 54.635 56.575 -3.552 1.00 32.83 122 ILE B N 1
ATOM 2540 C CA . ILE B 1 123 ? 55.020 57.828 -2.896 1.00 32.40 122 ILE B CA 1
ATOM 2541 C C . ILE B 1 123 ? 54.368 57.990 -1.512 1.00 32.50 122 ILE B C 1
ATOM 2542 O O . ILE B 1 123 ? 55.024 58.350 -0.546 1.00 34.51 122 ILE B O 1
ATOM 2547 N N . ILE B 1 124 ? 53.092 57.680 -1.410 1.00 33.76 123 ILE B N 1
ATOM 2548 C CA . ILE B 1 124 ? 52.394 57.858 -0.126 1.00 31.91 123 ILE B CA 1
ATOM 2549 C C . ILE B 1 124 ? 52.871 56.752 0.817 1.00 32.12 123 ILE B C 1
ATOM 2550 O O . ILE B 1 124 ? 53.227 57.021 1.975 1.00 31.49 123 ILE B O 1
ATOM 2555 N N . PHE B 1 125 ? 52.969 55.527 0.293 1.00 33.50 124 PHE B N 1
ATOM 2556 C CA . PHE B 1 125 ? 53.461 54.407 1.109 1.00 32.40 124 PHE B CA 1
ATOM 2557 C C . PHE B 1 125 ? 54.797 54.746 1.775 1.00 30.75 124 PHE B C 1
ATOM 2558 O O . PHE B 1 125 ? 54.978 54.643 3.008 1.00 32.96 124 PHE B O 1
ATOM 2566 N N . LEU B 1 126 ? 55.742 55.167 0.957 1.00 30.95 125 LEU B N 1
ATOM 2567 C CA . LEU B 1 126 ? 57.070 55.490 1.439 1.00 30.98 125 LEU B CA 1
ATOM 2568 C C . LEU B 1 126 ? 57.126 56.758 2.277 1.00 29.67 125 LEU B C 1
ATOM 2569 O O . LEU B 1 126 ? 57.783 56.771 3.299 1.00 30.54 125 LEU B O 1
ATOM 2574 N N . ALA B 1 127 ? 56.432 57.818 1.849 1.00 32.31 126 ALA B N 1
ATOM 2575 C CA . ALA B 1 127 ? 56.413 59.089 2.602 1.00 35.08 126 ALA B CA 1
ATOM 2576 C C . ALA B 1 127 ? 56.005 58.825 4.037 1.00 34.47 126 ALA B C 1
ATOM 2577 O O . ALA B 1 127 ? 56.592 59.366 4.982 1.00 32.52 126 ALA B O 1
ATOM 2579 N N . ASP B 1 128 ? 55.015 57.948 4.189 1.00 36.71 127 ASP B N 1
ATOM 2580 C CA . ASP B 1 128 ? 54.484 57.565 5.511 1.00 34.08 127 ASP B CA 1
ATOM 2581 C C . ASP B 1 128 ? 55.581 56.980 6.369 1.00 34.85 127 ASP B C 1
ATOM 2582 O O . ASP B 1 128 ? 55.665 57.235 7.551 1.00 34.66 127 ASP B O 1
ATOM 2587 N N . TYR B 1 129 ? 56.417 56.165 5.751 1.00 34.91 128 TYR B N 1
ATOM 2588 C CA . TYR B 1 129 ? 57.481 55.511 6.456 1.00 36.41 128 TYR B CA 1
ATOM 2589 C C . TYR B 1 129 ? 58.669 56.416 6.803 1.00 37.19 128 TYR B C 1
ATOM 2590 O O . TYR B 1 129 ? 59.214 56.294 7.901 1.00 37.86 128 TYR B O 1
ATOM 2599 N N . ILE B 1 130 ? 59.094 57.262 5.855 1.00 37.45 129 ILE B N 1
ATOM 2600 C CA . ILE B 1 130 ? 60.349 58.049 5.988 1.00 36.53 129 ILE B CA 1
ATOM 2601 C C . ILE B 1 130 ? 60.142 59.504 6.369 1.00 37.33 129 ILE B C 1
ATOM 2602 O O . ILE B 1 130 ? 61.114 60.277 6.436 1.00 38.56 129 ILE B O 1
ATOM 2607 N N . GLU B 1 131 ? 58.904 59.914 6.634 1.00 36.78 130 GLU B N 1
ATOM 2608 C CA . GLU B 1 131 ? 58.684 61.312 7.034 1.00 37.55 130 GLU B CA 1
ATOM 2609 C C . GLU B 1 131 ? 59.587 61.677 8.257 1.00 37.56 130 GLU B C 1
ATOM 2610 O O . GLU B 1 131 ? 59.869 60.824 9.091 1.00 36.81 130 GLU B O 1
ATOM 2616 N N . PRO B 1 132 ? 60.006 62.955 8.362 1.00 37.75 131 PRO B N 1
ATOM 2617 C CA . PRO B 1 132 ? 61.048 63.359 9.315 1.00 40.15 131 PRO B CA 1
ATOM 2618 C C . PRO B 1 132 ? 60.800 63.034 10.781 1.00 43.25 131 PRO B C 1
ATOM 2619 O O . PRO B 1 132 ? 61.768 62.853 11.515 1.00 44.47 131 PRO B O 1
ATOM 2623 N N . ASN B 1 133 ? 59.544 62.958 11.211 1.00 44.30 132 ASN B N 1
ATOM 2624 C CA . ASN B 1 133 ? 59.255 62.681 12.629 1.00 45.51 132 ASN B CA 1
ATOM 2625 C C . ASN B 1 133 ? 59.432 61.234 13.028 1.00 46.63 132 ASN B C 1
ATOM 2626 O O . ASN B 1 133 ? 59.409 60.936 14.212 1.00 49.83 132 ASN B O 1
ATOM 2631 N N . ARG B 1 134 ? 59.592 60.330 12.063 1.00 47.63 133 ARG B N 1
ATOM 2632 C CA . ARG B 1 134 ? 59.701 58.908 12.371 1.00 49.92 133 ARG B CA 1
ATOM 2633 C C . ARG B 1 134 ? 61.057 58.600 12.976 1.00 54.90 133 ARG B C 1
ATOM 2634 O O . ARG B 1 134 ? 62.066 59.168 12.573 1.00 53.45 133 ARG B O 1
ATOM 2642 N N . GLN B 1 135 ? 61.060 57.711 13.962 1.00 59.72 134 GLN B N 1
ATOM 2643 C CA . GLN B 1 135 ? 62.285 57.305 14.632 1.00 63.43 134 GLN B CA 1
ATOM 2644 C C . GLN B 1 135 ? 62.464 55.792 14.640 1.00 62.41 134 GLN B C 1
ATOM 2645 O O . GLN B 1 135 ? 63.077 55.254 15.564 1.00 65.10 134 GLN B O 1
ATOM 2651 N N . PHE B 1 136 ? 61.961 55.111 13.608 1.00 59.74 135 PHE B N 1
ATOM 2652 C CA A PHE B 1 136 ? 62.178 53.675 13.533 0.50 60.96 135 PHE B CA 1
ATOM 2653 C CA B PHE B 1 136 ? 62.172 53.680 13.448 0.50 60.25 135 PHE B CA 1
ATOM 2654 C C . PHE B 1 136 ? 63.687 53.449 13.243 1.00 60.64 135 PHE B C 1
ATOM 2655 O O . PHE B 1 136 ? 64.338 54.244 12.566 1.00 60.96 135 PHE B O 1
ATOM 2670 N N . PRO B 1 137 ? 64.259 52.356 13.786 1.00 62.39 136 PRO B N 1
ATOM 2671 C CA . PRO B 1 137 ? 65.702 52.130 13.574 1.00 61.34 136 PRO B CA 1
ATOM 2672 C C . PRO B 1 137 ? 66.111 51.805 12.142 1.00 60.76 136 PRO B C 1
ATOM 2673 O O . PRO B 1 137 ? 65.595 50.867 11.590 1.00 64.38 136 PRO B O 1
ATOM 2677 N N . GLY B 1 138 ? 67.098 52.515 11.597 1.00 59.86 137 GLY B N 1
ATOM 2678 C CA . GLY B 1 138 ? 67.542 52.345 10.205 1.00 56.93 137 GLY B CA 1
ATOM 2679 C C . GLY B 1 138 ? 66.834 53.261 9.202 1.00 55.44 137 GLY B C 1
ATOM 2680 O O . GLY B 1 138 ? 67.116 53.180 8.005 1.00 56.53 137 GLY B O 1
ATOM 2681 N N . VAL B 1 139 ? 65.954 54.152 9.692 1.00 52.90 138 VAL B N 1
ATOM 2682 C CA . VAL B 1 139 ? 65.185 55.108 8.848 1.00 52.97 138 VAL B CA 1
ATOM 2683 C C . VAL B 1 139 ? 66.026 56.018 7.978 1.00 51.16 138 VAL B C 1
ATOM 2684 O O . VAL B 1 139 ? 65.710 56.240 6.817 1.00 51.55 138 VAL B O 1
ATOM 2688 N N . GLU B 1 140 ? 67.109 56.507 8.552 1.00 52.53 139 GLU B N 1
ATOM 2689 C CA . GLU B 1 140 ? 68.053 57.394 7.877 1.00 53.19 139 GLU B CA 1
ATOM 2690 C C . GLU B 1 140 ? 68.552 56.735 6.580 1.00 52.99 139 GLU B C 1
ATOM 2691 O O . GLU B 1 140 ? 68.552 57.348 5.515 1.00 50.32 139 GLU B O 1
ATOM 2697 N N . LYS B 1 141 ? 68.919 55.456 6.667 1.00 53.87 140 LYS B N 1
ATOM 2698 C CA . LYS B 1 141 ? 69.385 54.727 5.490 1.00 52.77 140 LYS B CA 1
ATOM 2699 C C . LYS B 1 141 ? 68.268 54.677 4.431 1.00 49.71 140 LYS B C 1
ATOM 2700 O O . LYS B 1 141 ? 68.511 54.862 3.230 1.00 46.97 140 LYS B O 1
ATOM 2706 N N . VAL B 1 142 ? 67.036 54.444 4.882 1.00 47.26 141 VAL B N 1
ATOM 2707 C CA . VAL B 1 142 ? 65.913 54.344 3.947 1.00 43.68 141 VAL B CA 1
ATOM 2708 C C . VAL B 1 142 ? 65.618 55.706 3.284 1.00 42.81 141 VAL B C 1
ATOM 2709 O O . VAL B 1 142 ? 65.309 55.769 2.085 1.00 40.30 141 VAL B O 1
ATOM 2713 N N . ARG B 1 143 ? 65.738 56.775 4.070 1.00 44.05 142 ARG B N 1
ATOM 2714 C CA . ARG B 1 143 ? 65.585 58.178 3.601 1.00 44.51 142 ARG B CA 1
ATOM 2715 C C . ARG B 1 143 ? 66.537 58.482 2.449 1.00 45.52 142 ARG B C 1
ATOM 2716 O O . ARG B 1 143 ? 66.117 58.895 1.368 1.00 48.32 142 ARG B O 1
ATOM 2724 N N . THR B 1 144 ? 67.816 58.234 2.716 1.00 45.03 143 THR B N 1
ATOM 2725 C CA . THR B 1 144 ? 68.907 58.337 1.739 1.00 46.01 143 THR B CA 1
ATOM 2726 C C . THR B 1 144 ? 68.642 57.471 0.520 1.00 45.02 143 THR B C 1
ATOM 2727 O O . THR B 1 144 ? 68.802 57.911 -0.616 1.00 45.33 143 THR B O 1
ATOM 2731 N N . GLN B 1 145 ? 68.232 56.231 0.755 1.00 42.77 144 GLN B N 1
ATOM 2732 C CA . GLN B 1 145 ? 67.932 55.334 -0.355 1.00 40.66 144 GLN B CA 1
ATOM 2733 C C . GLN B 1 145 ? 66.809 55.906 -1.227 1.00 38.48 144 GLN B C 1
ATOM 2734 O O . GLN B 1 145 ? 66.810 55.714 -2.444 1.00 38.10 144 GLN B O 1
ATOM 2740 N N . ALA B 1 146 ? 65.857 56.591 -0.596 1.00 38.23 145 ALA B N 1
ATOM 2741 C CA . ALA B 1 146 ? 64.677 57.164 -1.281 1.00 39.23 145 ALA B CA 1
ATOM 2742 C C . ALA B 1 146 ? 65.043 58.233 -2.307 1.00 43.47 145 ALA B C 1
ATOM 2743 O O . ALA B 1 146 ? 64.334 58.409 -3.316 1.00 43.15 145 ALA B O 1
ATOM 2745 N N . LYS B 1 147 ? 66.156 58.924 -2.040 1.00 46.65 146 LYS B N 1
ATOM 2746 C CA . LYS B 1 147 ? 66.685 59.969 -2.928 1.00 47.82 146 LYS B CA 1
ATOM 2747 C C . LYS B 1 147 ? 67.092 59.457 -4.299 1.00 47.01 146 LYS B C 1
ATOM 2748 O O . LYS B 1 147 ? 67.086 60.217 -5.255 1.00 47.92 146 LYS B O 1
ATOM 2754 N N . THR B 1 148 ? 67.432 58.172 -4.405 1.00 44.52 147 THR B N 1
ATOM 2755 C CA . THR B 1 148 ? 67.797 57.588 -5.670 1.00 42.71 147 THR B CA 1
ATOM 2756 C C . THR B 1 148 ? 67.049 56.324 -6.089 1.00 44.21 147 THR B C 1
ATOM 2757 O O . THR B 1 148 ? 67.106 55.969 -7.245 1.00 45.05 147 THR B O 1
ATOM 2761 N N . ASP B 1 149 ? 66.350 55.632 -5.183 1.00 44.21 148 ASP B N 1
ATOM 2762 C CA . ASP B 1 149 ? 65.799 54.297 -5.498 1.00 43.76 148 ASP B CA 1
ATOM 2763 C C . ASP B 1 149 ? 64.497 54.111 -4.743 1.00 43.80 148 ASP B C 1
ATOM 2764 O O . ASP B 1 149 ? 64.515 53.662 -3.595 1.00 44.85 148 ASP B O 1
ATOM 2769 N N . LEU B 1 150 ? 63.388 54.487 -5.395 1.00 42.26 149 LEU B N 1
ATOM 2770 C CA . LEU B 1 150 ? 62.058 54.478 -4.775 1.00 39.68 149 LEU B CA 1
ATOM 2771 C C . LEU B 1 150 ? 61.679 53.056 -4.379 1.00 38.69 149 LEU B C 1
ATOM 2772 O O . LEU B 1 150 ? 61.366 52.804 -3.224 1.00 37.74 149 LEU B O 1
ATOM 2777 N N . ASN B 1 151 ? 61.738 52.137 -5.342 1.00 37.13 150 ASN B N 1
ATOM 2778 C CA . ASN B 1 151 ? 61.384 50.741 -5.104 1.00 36.81 150 ASN B CA 1
ATOM 2779 C C . ASN B 1 151 ? 62.248 50.084 -4.039 1.00 38.30 150 ASN B C 1
ATOM 2780 O O . ASN B 1 151 ? 61.726 49.332 -3.217 1.00 37.84 150 ASN B O 1
ATOM 2785 N N . GLY B 1 152 ? 63.558 50.337 -4.091 1.00 36.88 151 GLY B N 1
ATOM 2786 C CA . GLY B 1 152 ? 64.500 49.802 -3.103 1.00 38.55 151 GLY B CA 1
ATOM 2787 C C . GLY B 1 152 ? 64.219 50.304 -1.704 1.00 35.45 151 GLY B C 1
ATOM 2788 O O . GLY B 1 152 ? 64.312 49.540 -0.721 1.00 34.90 151 GLY B O 1
ATOM 2789 N N . ALA B 1 153 ? 63.895 51.595 -1.607 1.00 35.77 152 ALA B N 1
ATOM 2790 C CA . ALA B 1 153 ? 63.491 52.215 -0.326 1.00 34.11 152 ALA B CA 1
ATOM 2791 C C . ALA B 1 153 ? 62.235 51.561 0.237 1.00 34.05 152 ALA B C 1
ATOM 2792 O O . ALA B 1 153 ? 62.101 51.363 1.472 1.00 33.68 152 ALA B O 1
ATOM 2794 N N . ILE B 1 154 ? 61.302 51.255 -0.665 1.00 33.85 153 ILE B N 1
ATOM 2795 C CA . ILE B 1 154 ? 60.056 50.562 -0.298 1.00 33.72 153 ILE B CA 1
ATOM 2796 C C . ILE B 1 154 ? 60.362 49.120 0.150 1.00 33.62 153 ILE B C 1
ATOM 2797 O O . ILE B 1 154 ? 59.893 48.695 1.199 1.00 34.83 153 ILE B O 1
ATOM 2802 N N . ILE B 1 155 ? 61.219 48.414 -0.593 1.00 33.70 154 ILE B N 1
ATOM 2803 C CA . ILE B 1 155 ? 61.668 47.064 -0.197 1.00 33.28 154 ILE B CA 1
ATOM 2804 C C . ILE B 1 155 ? 62.268 47.108 1.220 1.00 32.99 154 ILE B C 1
ATOM 2805 O O . ILE B 1 155 ? 61.868 46.337 2.105 1.00 33.42 154 ILE B O 1
ATOM 2810 N N . SER B 1 156 ? 63.159 48.063 1.444 1.00 33.95 155 SER B N 1
ATOM 2811 C CA . SER B 1 156 ? 63.808 48.232 2.749 1.00 36.08 155 SER B CA 1
ATOM 2812 C C . SER B 1 156 ? 62.820 48.492 3.883 1.00 36.78 155 SER B C 1
ATOM 2813 O O . SER B 1 156 ? 62.973 47.962 4.981 1.00 34.84 155 SER B O 1
ATOM 2816 N N . SER B 1 157 ? 61.784 49.281 3.593 1.00 37.03 156 SER B N 1
ATOM 2817 C CA A SER B 1 157 ? 60.734 49.606 4.561 0.50 35.75 156 SER B CA 1
ATOM 2818 C CA B SER B 1 157 ? 60.785 49.586 4.609 0.50 36.07 156 SER B CA 1
ATOM 2819 C C . SER B 1 157 ? 59.906 48.356 4.899 1.00 36.90 156 SER B C 1
ATOM 2820 O O . SER B 1 157 ? 59.533 48.124 6.051 1.00 33.95 156 SER B O 1
ATOM 2825 N N . LEU B 1 158 ? 59.578 47.585 3.856 1.00 35.65 157 LEU B N 1
ATOM 2826 C CA . LEU B 1 158 ? 58.817 46.339 4.015 1.00 35.44 157 LEU B CA 1
ATOM 2827 C C . LEU B 1 158 ? 59.598 45.340 4.877 1.00 34.51 157 LEU B C 1
ATOM 2828 O O . LEU B 1 158 ? 59.033 44.662 5.726 1.00 32.84 157 LEU B O 1
ATOM 2833 N N . VAL B 1 159 ? 60.903 45.249 4.666 1.00 31.16 158 VAL B N 1
ATOM 2834 C CA . VAL B 1 159 ? 61.771 44.353 5.470 1.00 33.12 158 VAL B CA 1
ATOM 2835 C C . VAL B 1 159 ? 61.700 44.737 6.954 1.00 34.53 158 VAL B C 1
ATOM 2836 O O . VAL B 1 159 ? 61.541 43.911 7.847 1.00 33.57 158 VAL B O 1
ATOM 2840 N N . ASN B 1 160 ? 61.757 46.021 7.208 1.00 35.73 159 ASN B N 1
ATOM 2841 C CA . ASN B 1 160 ? 61.705 46.497 8.576 1.00 38.76 159 ASN B CA 1
ATOM 2842 C C . ASN B 1 160 ? 60.351 46.253 9.228 1.00 36.78 159 ASN B C 1
ATOM 2843 O O . ASN B 1 160 ? 60.277 45.773 10.360 1.00 34.60 159 ASN B O 1
ATOM 2848 N N . THR B 1 161 ? 59.289 46.524 8.479 1.00 35.32 160 THR B N 1
ATOM 2849 C CA . THR B 1 161 ? 57.920 46.312 8.950 1.00 34.47 160 THR B CA 1
ATOM 2850 C C . THR B 1 161 ? 57.620 44.834 9.202 1.00 33.09 160 THR B C 1
ATOM 2851 O O . THR B 1 161 ? 57.195 44.447 10.291 1.00 31.27 160 THR B O 1
ATOM 2855 N N . ILE B 1 162 ? 57.889 43.993 8.205 1.00 30.02 161 ILE B N 1
ATOM 2856 C CA . ILE B 1 162 ? 57.590 42.572 8.317 1.00 31.34 161 ILE B CA 1
ATOM 2857 C C . ILE B 1 162 ? 58.433 41.959 9.452 1.00 32.71 161 ILE B C 1
ATOM 2858 O O . ILE B 1 162 ? 57.921 41.162 10.250 1.00 31.59 161 ILE B O 1
ATOM 2863 N N . THR B 1 163 ? 59.689 42.386 9.554 1.00 32.47 162 THR B N 1
ATOM 2864 C CA . THR B 1 163 ? 60.571 41.914 10.619 1.00 34.07 162 THR B CA 1
ATOM 2865 C C . THR B 1 163 ? 59.991 42.230 11.982 1.00 34.63 162 THR B C 1
ATOM 2866 O O . THR B 1 163 ? 59.925 41.368 12.850 1.00 33.90 162 THR B O 1
ATOM 2870 N N . PHE B 1 164 ? 59.514 43.462 12.128 1.00 34.69 163 PHE B N 1
ATOM 2871 C CA . PHE B 1 164 ? 58.923 43.919 13.378 1.00 33.53 163 PHE B CA 1
ATOM 2872 C C . PHE B 1 164 ? 57.705 43.092 13.742 1.00 31.07 163 PHE B C 1
ATOM 2873 O O . PHE B 1 164 ? 57.605 42.612 14.874 1.00 29.89 163 PHE B O 1
ATOM 2881 N N . LEU B 1 165 ? 56.784 42.896 12.783 1.00 30.75 164 LEU B N 1
ATOM 2882 C CA . LEU B 1 165 ? 55.575 42.071 13.026 1.00 32.19 164 LEU B CA 1
ATOM 2883 C C . LEU B 1 165 ? 55.939 40.638 13.471 1.00 33.68 164 LEU B C 1
ATOM 2884 O O . LEU B 1 165 ? 55.386 40.112 14.435 1.00 33.87 164 LEU B O 1
ATOM 2889 N N . LEU B 1 166 ? 56.882 40.010 12.768 1.00 33.17 165 LEU B N 1
ATOM 2890 C CA . LEU B 1 166 ? 57.379 38.675 13.162 1.00 34.55 165 LEU B CA 1
ATOM 2891 C C . LEU B 1 166 ? 57.921 38.646 14.582 1.00 36.96 165 LEU B C 1
ATOM 2892 O O . LEU B 1 166 ? 57.519 37.774 15.366 1.00 36.64 165 LEU B O 1
ATOM 2897 N N . LYS B 1 167 ? 58.788 39.606 14.928 1.00 37.05 166 LYS B N 1
ATOM 2898 C CA . LYS B 1 167 ? 59.351 39.679 16.271 1.00 37.62 166 LYS B CA 1
ATOM 2899 C C . LYS B 1 167 ? 58.214 39.800 17.269 1.00 38.12 166 LYS B C 1
ATOM 2900 O O . LYS B 1 167 ? 58.245 39.149 18.291 1.00 39.27 166 LYS B O 1
ATOM 2903 N N . LYS B 1 168 ? 57.220 40.618 16.965 1.00 38.12 167 LYS B N 1
ATOM 2904 C CA . LYS B 1 168 ? 56.072 40.753 17.864 1.00 38.33 167 LYS B CA 1
ATOM 2905 C C . LYS B 1 168 ? 55.049 39.607 17.767 1.00 40.41 167 LYS B C 1
ATOM 2906 O O . LYS B 1 168 ? 54.046 39.625 18.480 1.00 42.39 167 LYS B O 1
ATOM 2912 N N . ASN B 1 169 ? 55.287 38.618 16.914 1.00 37.28 168 ASN B N 1
ATOM 2913 C CA . ASN B 1 169 ? 54.373 37.498 16.704 1.00 39.95 168 ASN B CA 1
ATOM 2914 C C . ASN B 1 169 ? 52.990 37.997 16.399 1.00 37.74 168 ASN B C 1
ATOM 2915 O O . ASN B 1 169 ? 52.030 37.576 17.006 1.00 38.78 168 ASN B O 1
ATOM 2920 N N . GLN B 1 170 ? 52.915 38.934 15.459 1.00 36.05 169 GLN B N 1
ATOM 2921 C CA . GLN B 1 170 ? 51.651 39.477 14.983 1.00 37.69 169 GLN B CA 1
ATOM 2922 C C . GLN B 1 170 ? 51.442 38.913 13.552 1.00 36.58 169 GLN B C 1
ATOM 2923 O O . GLN B 1 170 ? 52.408 38.536 12.890 1.00 31.46 169 GLN B O 1
ATOM 2929 N N . PRO B 1 171 ? 50.191 38.781 13.111 1.00 35.18 170 PRO B N 1
ATOM 2930 C CA . PRO B 1 171 ? 49.959 38.287 11.773 1.00 37.98 170 PRO B CA 1
ATOM 2931 C C . PRO B 1 171 ? 50.425 39.284 10.733 1.00 36.66 170 PRO B C 1
ATOM 2932 O O . PRO B 1 171 ? 50.584 40.448 11.029 1.00 36.82 170 PRO B O 1
ATOM 2936 N N . ILE B 1 172 ? 50.746 38.794 9.541 1.00 34.44 171 ILE B N 1
ATOM 2937 C CA . ILE B 1 172 ? 51.267 39.618 8.466 1.00 33.63 171 ILE B CA 1
ATOM 2938 C C . ILE B 1 172 ? 50.350 39.435 7.253 1.00 33.83 171 ILE B C 1
ATOM 2939 O O . ILE B 1 172 ? 50.197 38.338 6.716 1.00 33.08 171 ILE B O 1
ATOM 2944 N N . TYR B 1 173 ? 49.741 40.524 6.809 1.00 31.94 172 TYR B N 1
ATOM 2945 C CA . TYR B 1 173 ? 48.831 40.508 5.679 1.00 31.82 172 TYR B CA 1
ATOM 2946 C C . TYR B 1 173 ? 49.559 39.938 4.465 1.00 33.30 172 TYR B C 1
ATOM 2947 O O . TYR B 1 173 ? 50.635 40.417 4.125 1.00 34.06 172 TYR B O 1
ATOM 2956 N N . PRO B 1 174 ? 48.995 38.900 3.842 1.00 32.95 173 PRO B N 1
ATOM 2957 C CA . PRO B 1 174 ? 49.696 38.276 2.734 1.00 35.12 173 PRO B CA 1
ATOM 2958 C C . PRO B 1 174 ? 50.047 39.160 1.551 1.00 36.84 173 PRO B C 1
ATOM 2959 O O . PRO B 1 174 ? 51.104 38.960 0.944 1.00 33.66 173 PRO B O 1
ATOM 2963 N N . ASP B 1 175 ? 49.194 40.135 1.227 1.00 36.79 174 ASP B N 1
ATOM 2964 C CA . ASP B 1 175 ? 49.496 41.020 0.126 1.00 38.70 174 ASP B CA 1
ATOM 2965 C C . ASP B 1 175 ? 50.700 41.993 0.407 1.00 38.53 174 ASP B C 1
ATOM 2966 O O . ASP B 1 175 ? 51.328 42.539 -0.550 1.00 32.67 174 ASP B O 1
ATOM 2971 N N . THR B 1 176 ? 51.045 42.166 1.673 1.00 31.53 175 THR B N 1
ATOM 2972 C CA . THR B 1 176 ? 52.249 42.921 2.007 1.00 32.30 175 THR B CA 1
ATOM 2973 C C . THR B 1 176 ? 53.512 42.133 1.627 1.00 32.95 175 THR B C 1
ATOM 2974 O O . THR B 1 176 ? 54.468 42.697 1.127 1.00 31.82 175 THR B O 1
ATOM 2978 N N . LEU B 1 177 ? 53.530 40.836 1.896 1.00 32.80 176 LEU B N 1
ATOM 2979 C CA . LEU B 1 177 ? 54.648 40.029 1.430 1.00 34.15 176 LEU B CA 1
ATOM 2980 C C . LEU B 1 177 ? 54.603 39.976 -0.120 1.00 31.09 176 LEU B C 1
ATOM 2981 O O . LEU B 1 177 ? 55.655 40.055 -0.733 1.00 34.83 176 LEU B O 1
ATOM 2986 N N . ALA B 1 178 ? 53.416 39.945 -0.753 1.00 33.21 177 ALA B N 1
ATOM 2987 C CA . ALA B 1 178 ? 53.362 39.882 -2.226 1.00 31.42 177 ALA B CA 1
ATOM 2988 C C . ALA B 1 178 ? 53.974 41.125 -2.834 1.00 33.47 177 ALA B C 1
ATOM 2989 O O . ALA B 1 178 ? 54.562 41.056 -3.906 1.00 30.60 177 ALA B O 1
ATOM 2991 N N . THR B 1 179 ? 53.857 42.262 -2.134 1.00 33.54 178 THR B N 1
ATOM 2992 C CA . THR B 1 179 ? 54.466 43.532 -2.563 1.00 30.83 178 THR B CA 1
ATOM 2993 C C . THR B 1 179 ? 55.965 43.455 -2.469 1.00 30.92 178 THR B C 1
ATOM 2994 O O . THR B 1 179 ? 56.681 43.887 -3.369 1.00 30.95 178 THR B O 1
ATOM 2998 N N . TYR B 1 180 ? 56.443 42.924 -1.363 1.00 34.13 179 TYR B N 1
ATOM 2999 C CA . TYR B 1 180 ? 57.878 42.757 -1.194 1.00 30.91 179 TYR B CA 1
ATOM 3000 C C . TYR B 1 180 ? 58.450 41.844 -2.307 1.00 32.95 179 TYR B C 1
ATOM 3001 O O . TYR B 1 180 ? 59.390 42.229 -3.013 1.00 31.50 179 TYR B O 1
ATOM 3010 N N . ASN B 1 181 ? 57.811 40.707 -2.543 1.00 31.93 180 ASN B N 1
ATOM 3011 C CA . ASN B 1 181 ? 58.293 39.767 -3.537 1.00 31.90 180 ASN B CA 1
ATOM 3012 C C . ASN B 1 181 ? 58.233 40.336 -4.931 1.00 34.37 180 ASN B C 1
ATOM 3013 O O . ASN B 1 181 ? 59.098 40.055 -5.746 1.00 34.42 180 ASN B O 1
ATOM 3018 N N . GLN B 1 182 ? 57.185 41.097 -5.223 1.00 34.68 181 GLN B N 1
ATOM 3019 C CA . GLN B 1 182 ? 56.984 41.647 -6.561 1.00 36.14 181 GLN B CA 1
ATOM 3020 C C . GLN B 1 182 ? 58.087 42.650 -6.873 1.00 37.10 181 GLN B C 1
ATOM 3021 O O . GLN B 1 182 ? 58.704 42.590 -7.941 1.00 35.81 181 GLN B O 1
ATOM 3027 N N . LEU B 1 183 ? 58.331 43.563 -5.939 1.00 37.38 182 LEU B N 1
ATOM 3028 C CA . LEU B 1 183 ? 59.346 44.600 -6.106 1.00 37.12 182 LEU B CA 1
ATOM 3029 C C . LEU B 1 183 ? 60.754 44.034 -6.135 1.00 38.21 182 LEU B C 1
ATOM 3030 O O . LEU B 1 183 ? 61.622 44.500 -6.873 1.00 34.66 182 LEU B O 1
ATOM 3035 N N . LEU B 1 184 ? 60.984 43.040 -5.293 1.00 40.02 183 LEU B N 1
ATOM 3036 C CA . LEU B 1 184 ? 62.265 42.360 -5.225 1.00 43.70 183 LEU B CA 1
ATOM 3037 C C . LEU B 1 184 ? 62.537 41.691 -6.577 1.00 45.51 183 LEU B C 1
ATOM 3038 O O . LEU B 1 184 ? 63.598 41.906 -7.161 1.00 45.94 183 LEU B O 1
ATOM 3043 N N . LEU B 1 185 ? 61.563 40.931 -7.089 1.00 49.20 184 LEU B N 1
ATOM 3044 C CA . LEU B 1 185 ? 61.697 40.256 -8.400 1.00 51.73 184 LEU B CA 1
ATOM 3045 C C . LEU B 1 185 ? 61.833 41.252 -9.536 1.00 55.96 184 LEU B C 1
ATOM 3046 O O . LEU B 1 185 ? 62.455 40.939 -10.523 1.00 58.20 184 LEU B O 1
ATOM 3051 N N . GLU B 1 186 ? 61.289 42.452 -9.378 1.00 58.62 185 GLU B N 1
ATOM 3052 C CA . GLU B 1 186 ? 61.482 43.535 -10.351 1.00 61.86 185 GLU B CA 1
ATOM 3053 C C . GLU B 1 186 ? 62.935 44.072 -10.363 1.00 62.07 185 GLU B C 1
ATOM 3054 O O . GLU B 1 186 ? 63.327 44.758 -11.298 1.00 63.94 185 GLU B O 1
ATOM 3060 N N . GLN B 1 187 ? 63.690 43.763 -9.306 1.00 62.94 186 GLN B N 1
ATOM 3061 C CA . GLN B 1 187 ? 65.136 44.040 -9.115 1.00 63.11 186 GLN B CA 1
ATOM 3062 C C . GLN B 1 187 ? 65.341 45.401 -8.483 1.00 62.67 186 GLN B C 1
ATOM 3063 O O . GLN B 1 187 ? 65.178 45.548 -7.268 1.00 63.17 186 GLN B O 1
#

Sequence (366 aa):
GNRGKALQLVKPHLTEHRYQHTIGVETAIDLAKKLYGADQQKAELAAIFHDYAKFRDKNERTLIREKLSQQDILFYGDELLHAPCGAYYVRREEVGIEDEDVLQAIRFHTTGRPNSLLEKIIFLADYIEPNRQFFPGVEKVRTQAKTDLNGAIISSSLVNNTITFLLKKNQPIYPDTLATYNQLLLEQGNRGKALQLVKPHLTEHRYQHTIGVETAIDLAKLYGADQQKAELAAIFHDYAKFRDKNERRTLIIREKLSQQDILFYGDELLHAPCGAYYVVRREEVGIIEDEDVLQAIRFHTTGRPNSLLEKIIFLADYIEPNRQFFPGVEKVRTQAKTDLNGAIISSSLVNTITFLLKKNQPIYPDTLATYNQLLLEQ

B-factor: mean 39.83, std 11.18, range [20.1, 94.01]

Radius of gyration: 24.3 Å; Cα contacts (8 Å, |Δi|>4): 533; chains: 2; bounding box: 51×75×42 Å

Organism: Halalkalibacterium halodurans (strain ATCC BAA-125 / DSM 18197 / FERM 7344 / JCM 9153 / C-125) (NCBI:txid272558)

Nearest PDB structures (foldseek):
  2o08-assembly1_B  TM=9.955E-01  e=2.292E-24  Halalkalibacterium halodurans
  3ccg-assembly1_A-2  TM=9.366E-01  e=2.790E-12  Clostridium acetobutylicum ATCC 824
  2ogi-assembly1_A  TM=9.384E-01  e=4.265E-12  Streptococcus agalactiae serogroup V
  8wmy-assembly1_B-2  TM=9.302E-01  e=3.241E-11  Staphylococcus
  8jk9-assembly1_A  TM=9.240E-01  e=2.330E-11  Streptococcus pneumoniae TIGR4

Foldseek 3Di:
DDLVVLLVVQVVPADPVRSLLLVLLVQLLVLCVLPVHDSRLSNNLSSQLQVCVPPDLVVLVCCVPPHDDNVQVVADSRLPRQQVSLVCCCVPVVDPPPLSSVLSNQLDQHAQDDSSVLSSNLSSQQRPVDDQPPSVVLVVCSSPPSLVSLLVSLCSVVVVCVVVVGGHDVRSVVNNVNSVVVD/DDLVVLLVVQVVQDDVVVSVLLVLLVQLLVLCVLVVHDSVLSSNLSSQLQSQVPPDQVVLVCCVPPNDDNCLVVADSNLPRQQVSLVCCCVPVVPPPPLSSVLSNQLPQHAADDSSVLSSVLSSQQGPVDDQPPSVVLVVCSSPPSLVSLLVSLCSVVVVCVVVVGGHPVRSVVNNVNSVVVD

InterPro domains:
  IPR003607 HD/PDEase domain [SM00471] (14-141)
  IPR003607 HD/PDEase domain [cd00077] (16-133)
  IPR005249 Ap4A hydrolase [TIGR00488] (10-180)
  IPR006674 HD domain [PF01966] (18-131)
  IPR006674 HD domain [PS51831] (18-132)
  IPR051094 Diverse Catalytic Activities Enzymes [PTHR35795] (5-182)

Secondary structure (DSSP, 8-state):
--HHHHHHHHGGG--HHHHHHHHH--HHHHHHHHHT--HHHHHHHHHHTTTTTTS-S---HHHHHH-S--GGGGS-GGGSHHHHHHHHIIIII----HHHHHHHHTTTT-----HHHHHHHHHHHHSTT---TTHHHHHHHHTT-HHHHHHHHHHHHHHHHHHTT----HHHHHHHHHHHHH-/--HHHHHHHHGGGS-HHHHHHHHH--HHHHHHHHHT--HHHHHHHHHHTTTTTTS-S---HHHHHH-S-GGGGGS-GGGSHHHHHHHHHHHHT----HHHHHHHHTTTT-----HHHHHHHHHHHH-TT---TTHHHHHHHHTT-HHHHHHHHHHHHHHHHHHTT----HHHHHHHHHHHHT-